Protein AF-A0A976PEH9-F1 (afdb_monomer_lite)

Sequence (188 aa):
MKKASILQHLHRRKQQHGVVAIEFAALFLLFFTVLYGVVAYSLPMLLTLSYKHLSAEAARSAIRVDPTLDRETYKQLVSQQITENIDNSWLPEDWYNGNCPTPGSALPWEPLPASAGRPSFGYLAEETITPNHTRYLLQVCIQRKYNNSGSDGETAIIPVLKLGGLSIPSLPESDGDQIIRGRATIQL

pLDDT: mean 79.61, std 19.18, range [31.3, 97.62]

Secondary structure (DSSP, 8-state):
----------------HHHHHHHHHHHHHHHHHHHHHHHHHHHHHHHHHHHHHHHHHHHHHGGGS-TTS-HHHHHHHHHHHHHHHHHTSSS-GGG-B--PPPPSSSS--EEPPPBTTBPP-EEEEEEEEETTEEEEEEEE--B----TTS-TTTS-SSPP--BTTB--PPPP--S-------------

Radius of gyration: 30.01 Å; chains: 1; bounding box: 66×57×106 Å

Structure (mmCIF, N/CA/C/O backbone):
data_AF-A0A976PEH9-F1
#
_entry.id   AF-A0A976PEH9-F1
#
loop_
_atom_site.group_PDB
_atom_site.id
_atom_site.type_symbol
_atom_site.label_atom_id
_atom_site.label_alt_id
_atom_site.label_comp_id
_atom_site.label_asym_id
_atom_site.label_entity_id
_atom_site.label_seq_id
_atom_site.pdbx_PDB_ins_code
_atom_site.Cartn_x
_atom_site.Cartn_y
_atom_site.Cartn_z
_atom_site.occupancy
_atom_site.B_iso_or_equiv
_atom_site.auth_seq_id
_atom_site.auth_comp_id
_atom_site.auth_asym_id
_atom_site.auth_atom_id
_atom_site.pdbx_PDB_model_num
ATOM 1 N N . MET A 1 1 ? -32.898 -31.402 85.296 1.00 40.78 1 MET A N 1
ATOM 2 C CA . MET A 1 1 ? -32.473 -32.150 84.091 1.00 40.78 1 MET A CA 1
ATOM 3 C C . MET A 1 1 ? -32.929 -31.404 82.838 1.00 40.78 1 MET A C 1
ATOM 5 O O . MET A 1 1 ? -34.083 -31.024 82.775 1.00 40.78 1 MET A O 1
ATOM 9 N N . LYS A 1 2 ? -31.979 -31.180 81.914 1.00 42.31 2 LYS A N 1
ATOM 10 C CA . LYS A 1 2 ? -32.059 -30.861 80.467 1.00 42.31 2 LYS A CA 1
ATOM 11 C C . LYS A 1 2 ? -33.041 -29.796 79.927 1.00 42.31 2 LYS A C 1
ATOM 13 O O . LYS A 1 2 ? -34.224 -30.033 79.732 1.00 42.31 2 LYS A O 1
ATOM 18 N N . LYS A 1 3 ? -32.420 -28.679 79.513 1.00 50.00 3 LYS A N 1
ATOM 19 C CA . LYS A 1 3 ? -32.791 -27.788 78.398 1.00 50.00 3 LYS A CA 1
ATOM 20 C C . LYS A 1 3 ? -33.140 -28.584 77.130 1.00 50.00 3 LYS A C 1
ATOM 22 O O . LYS A 1 3 ? -32.377 -29.471 76.759 1.00 50.00 3 LYS A O 1
ATOM 27 N N . ALA A 1 4 ? -34.162 -28.151 76.397 1.00 49.34 4 ALA A N 1
ATOM 28 C CA . ALA A 1 4 ? -34.244 -28.344 74.949 1.00 49.34 4 ALA A CA 1
ATOM 29 C C . ALA A 1 4 ? -35.022 -27.175 74.331 1.00 49.34 4 ALA A C 1
ATOM 31 O O . ALA A 1 4 ? -36.218 -27.238 74.070 1.00 49.34 4 ALA A O 1
ATOM 32 N N . SER A 1 5 ? -34.292 -26.072 74.169 1.00 52.53 5 SER A N 1
ATOM 33 C CA . SER A 1 5 ? -34.630 -24.955 73.295 1.00 52.53 5 SER A CA 1
ATOM 34 C C . SER A 1 5 ? -34.784 -25.483 71.867 1.00 52.53 5 SER A C 1
ATOM 36 O O . SER A 1 5 ? -33.793 -25.806 71.210 1.00 52.53 5 SER A O 1
ATOM 38 N N . ILE A 1 6 ? -36.027 -25.612 71.403 1.00 53.25 6 ILE A N 1
ATOM 39 C CA . ILE A 1 6 ? -36.356 -25.864 69.999 1.00 53.25 6 ILE A CA 1
ATOM 40 C C . ILE A 1 6 ? -36.191 -24.523 69.272 1.00 53.25 6 ILE A C 1
ATOM 42 O O . ILE A 1 6 ? -37.145 -23.799 69.002 1.00 53.25 6 ILE A O 1
ATOM 46 N N . LEU A 1 7 ? -34.933 -24.158 69.016 1.00 53.75 7 LEU A N 1
ATOM 47 C CA . LEU A 1 7 ? -34.566 -23.091 68.092 1.00 53.75 7 LEU A CA 1
ATOM 48 C C . LEU A 1 7 ? -34.895 -23.570 66.678 1.00 53.75 7 LEU A C 1
ATOM 50 O O . LEU A 1 7 ? -34.083 -24.213 66.009 1.00 53.75 7 LEU A O 1
ATOM 54 N N . GLN A 1 8 ? -36.118 -23.252 66.258 1.00 57.94 8 GLN A N 1
ATOM 55 C CA . GLN A 1 8 ? -36.586 -23.296 64.881 1.00 57.94 8 GLN A CA 1
ATOM 56 C C . GLN A 1 8 ? -35.532 -22.668 63.962 1.00 57.94 8 GLN A C 1
ATOM 58 O O . GLN A 1 8 ? -35.391 -21.450 63.860 1.00 57.94 8 GLN A O 1
ATOM 63 N N . HIS A 1 9 ? -34.782 -23.535 63.286 1.00 53.41 9 HIS A N 1
ATOM 64 C CA . HIS A 1 9 ? -33.929 -23.211 62.155 1.00 53.41 9 HIS A CA 1
ATOM 65 C C . HIS A 1 9 ? -34.803 -22.793 60.965 1.00 53.41 9 HIS A C 1
ATOM 67 O O . HIS A 1 9 ? -34.927 -23.506 59.974 1.00 53.41 9 HIS A O 1
ATOM 73 N N . LEU A 1 10 ? -35.403 -21.605 61.028 1.00 56.56 10 LEU A N 1
ATOM 74 C CA . LEU A 1 10 ? -35.821 -20.902 59.822 1.00 56.56 10 LEU A CA 1
ATOM 75 C C . LEU A 1 10 ? -34.576 -20.237 59.247 1.00 56.56 10 LEU A C 1
ATOM 77 O O . LEU A 1 10 ? -34.340 -19.039 59.407 1.00 56.56 10 LEU A O 1
ATOM 81 N N . HIS A 1 11 ? -33.747 -21.046 58.588 1.00 61.84 11 HIS A N 1
ATOM 82 C CA . HIS A 1 11 ? -32.681 -20.548 57.736 1.00 61.84 11 HIS A CA 1
ATOM 83 C C . HIS A 1 11 ? -33.353 -19.885 56.529 1.00 61.84 11 HIS A C 1
ATOM 85 O O . HIS A 1 11 ? -33.580 -20.498 55.487 1.00 61.84 11 HIS A O 1
ATOM 91 N N . ARG A 1 12 ? -33.773 -18.631 56.723 1.00 58.56 12 ARG A N 1
ATOM 92 C CA . ARG A 1 12 ? -34.319 -17.746 55.700 1.00 58.56 12 ARG A CA 1
ATOM 93 C C . ARG A 1 12 ? -33.268 -17.679 54.599 1.00 58.56 12 ARG A C 1
ATOM 95 O O . ARG A 1 12 ? -32.287 -16.953 54.738 1.00 58.56 12 ARG A O 1
ATOM 102 N N . ARG A 1 13 ? -33.449 -18.473 53.536 1.00 61.34 13 ARG A N 1
ATOM 103 C CA . ARG A 1 13 ? -32.666 -18.388 52.300 1.00 61.34 13 ARG A CA 1
ATOM 104 C C . ARG A 1 13 ? -32.891 -16.987 51.743 1.00 61.34 13 ARG A C 1
ATOM 106 O O . ARG A 1 13 ? -33.837 -16.749 50.999 1.00 61.34 13 ARG A O 1
ATOM 113 N N . LYS A 1 14 ? -32.077 -16.030 52.188 1.00 62.78 14 LYS A N 1
ATOM 114 C CA . LYS A 1 14 ? -32.006 -14.702 51.592 1.00 62.78 14 LYS A CA 1
ATOM 115 C C . LYS A 1 14 ? -31.570 -14.936 50.154 1.00 62.78 14 LYS A C 1
ATOM 117 O O . LYS A 1 14 ? -30.441 -15.362 49.924 1.00 62.78 14 LYS A O 1
ATOM 122 N N . GLN A 1 15 ? -32.476 -14.719 49.210 1.00 61.72 15 GLN A N 1
ATOM 123 C CA . GLN A 1 15 ? -32.102 -14.671 47.809 1.00 61.72 15 GLN A CA 1
ATOM 124 C C . GLN A 1 15 ? -31.141 -13.493 47.644 1.00 61.72 15 GLN A C 1
ATOM 126 O O . GLN A 1 15 ? -31.485 -12.337 47.894 1.00 61.72 15 GLN A O 1
ATOM 131 N N . GLN A 1 16 ? -29.884 -13.818 47.360 1.00 62.06 16 GLN A N 1
ATOM 132 C CA . GLN A 1 16 ? -28.785 -12.870 47.227 1.00 62.06 16 GLN A CA 1
ATOM 133 C C . GLN A 1 16 ? -28.867 -12.217 45.844 1.00 62.06 16 GLN A C 1
ATOM 135 O O . GLN A 1 16 ? -28.063 -12.493 44.961 1.00 62.06 16 GLN A O 1
ATOM 140 N N . HIS A 1 17 ? -29.862 -11.350 45.647 1.00 64.12 17 HIS A N 1
ATOM 141 C CA . HIS A 1 17 ? -30.053 -10.623 44.387 1.00 64.12 17 HIS A CA 1
ATOM 142 C C . HIS A 1 17 ? -28.853 -9.724 44.027 1.00 64.12 17 HIS A C 1
ATOM 144 O O . HIS A 1 17 ? -28.648 -9.418 42.858 1.00 64.12 17 HIS A O 1
ATOM 150 N N . GLY A 1 18 ? -28.026 -9.342 45.010 1.00 68.56 18 GLY A N 1
ATOM 151 C CA . GLY A 1 18 ? -26.830 -8.524 44.787 1.00 68.56 18 GLY A CA 1
ATOM 152 C C . GLY A 1 18 ? -25.665 -9.262 44.116 1.00 68.56 18 GLY A C 1
ATOM 153 O O . GLY A 1 18 ? -24.915 -8.640 43.373 1.00 68.56 18 GLY A O 1
ATOM 154 N N . VAL A 1 19 ? -25.525 -10.578 44.322 1.00 81.94 19 VAL A N 1
ATOM 155 C CA . VAL A 1 19 ? -24.425 -11.361 43.719 1.00 81.94 19 VAL A CA 1
ATOM 156 C C . VAL A 1 19 ? -24.608 -11.468 42.205 1.00 81.94 19 VAL A C 1
ATOM 158 O O . VAL A 1 19 ? -23.669 -11.229 41.453 1.00 81.94 19 VAL A O 1
ATOM 161 N N . VAL A 1 20 ? -25.844 -11.719 41.765 1.00 85.25 20 VAL A N 1
ATOM 162 C CA . VAL A 1 20 ? -26.200 -11.789 40.339 1.00 85.25 20 VAL A CA 1
ATOM 163 C C . VAL A 1 20 ? -25.929 -10.459 39.628 1.00 85.25 20 VAL A C 1
ATOM 165 O O . VAL A 1 20 ? -25.482 -10.449 38.486 1.00 85.25 20 VAL A O 1
ATOM 168 N N . ALA A 1 21 ? -26.146 -9.325 40.303 1.00 86.62 21 ALA A N 1
ATOM 169 C CA . ALA A 1 21 ? -25.884 -8.008 39.725 1.00 86.62 21 ALA A CA 1
ATOM 170 C C . ALA A 1 21 ? -24.386 -7.763 39.459 1.00 86.62 21 ALA A C 1
ATOM 172 O O . ALA A 1 21 ? -24.034 -7.182 38.434 1.00 86.62 21 ALA A O 1
ATOM 173 N N . ILE A 1 22 ? -23.505 -8.227 40.351 1.00 86.56 22 ILE A N 1
ATOM 174 C CA . ILE A 1 22 ? -22.049 -8.087 40.193 1.00 86.56 22 ILE A CA 1
ATOM 175 C C . ILE A 1 22 ? -21.539 -8.998 39.072 1.00 86.56 22 ILE A C 1
ATOM 177 O O . ILE A 1 22 ? -20.750 -8.561 38.234 1.00 86.56 22 ILE A O 1
ATOM 181 N N . GLU A 1 23 ? -22.017 -10.242 39.027 1.00 88.81 23 GLU A N 1
ATOM 182 C CA . GLU A 1 23 ? -21.676 -11.191 37.963 1.00 88.81 23 GLU A CA 1
ATOM 183 C C . GLU A 1 23 ? -22.108 -10.662 36.587 1.00 88.81 23 GLU A C 1
ATOM 185 O O . GLU A 1 23 ? -21.319 -10.649 35.640 1.00 88.81 23 GLU A O 1
ATOM 190 N N . PHE A 1 24 ? -23.324 -10.117 36.495 1.00 91.00 24 PHE A N 1
ATOM 191 C CA . PHE A 1 24 ? -23.815 -9.487 35.275 1.00 91.00 24 PHE A CA 1
ATOM 192 C C . PHE A 1 24 ? -22.994 -8.254 34.876 1.00 91.00 24 PHE A C 1
ATOM 194 O O . PHE A 1 24 ? -22.671 -8.104 33.701 1.00 91.00 24 PHE A O 1
ATOM 201 N N . ALA A 1 25 ? -22.606 -7.394 35.824 1.00 92.19 25 ALA A N 1
ATOM 202 C CA . ALA A 1 25 ? -21.796 -6.210 35.532 1.00 92.19 25 ALA A CA 1
ATOM 203 C C . ALA A 1 25 ? -20.431 -6.570 34.918 1.00 92.19 25 ALA A C 1
ATOM 205 O 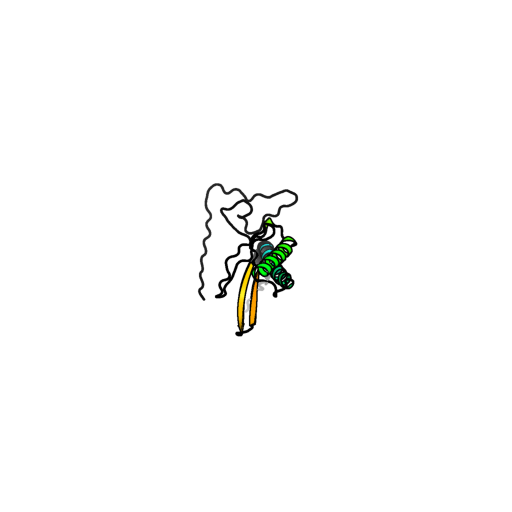O . ALA A 1 25 ? -19.990 -5.923 33.966 1.00 92.19 25 ALA A O 1
ATOM 206 N N . ALA A 1 26 ? -19.783 -7.628 35.418 1.00 92.94 26 ALA A N 1
ATOM 207 C CA . ALA A 1 26 ? -18.518 -8.109 34.868 1.00 92.94 26 ALA A CA 1
ATOM 208 C C . ALA A 1 26 ? -18.678 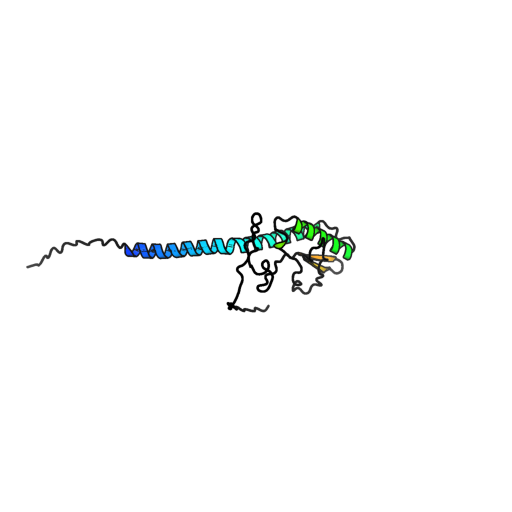-8.647 33.434 1.00 92.94 26 ALA A C 1
ATOM 210 O O . ALA A 1 26 ? -17.904 -8.283 32.547 1.00 92.94 26 ALA A O 1
ATOM 211 N N . LEU A 1 27 ? -19.705 -9.465 33.183 1.00 94.94 27 LEU A N 1
ATOM 212 C CA . LEU A 1 27 ? -19.994 -10.003 31.848 1.00 94.94 27 LEU A CA 1
ATOM 213 C C . LEU A 1 27 ? -20.404 -8.911 30.856 1.00 94.94 27 LEU A C 1
ATOM 215 O O . LEU A 1 27 ? -20.008 -8.956 29.693 1.00 94.94 27 LEU A O 1
ATOM 219 N N . PHE A 1 28 ? -21.157 -7.914 31.319 1.00 95.06 28 PHE A N 1
ATOM 220 C CA . PHE A 1 28 ? -21.548 -6.757 30.525 1.00 95.06 28 PHE A CA 1
ATOM 221 C C . PHE A 1 28 ? -20.310 -5.996 30.037 1.00 95.06 28 PHE A C 1
ATOM 223 O O . PHE A 1 28 ? -20.133 -5.817 28.834 1.00 95.06 28 PHE A O 1
ATOM 230 N N . LEU A 1 29 ? -19.395 -5.630 30.941 1.00 96.25 29 LEU A N 1
ATOM 231 C CA . LEU A 1 29 ? -18.146 -4.956 30.570 1.00 96.25 29 LEU A CA 1
ATOM 232 C C . LEU A 1 29 ? -17.286 -5.802 29.624 1.00 96.25 29 LEU A C 1
ATOM 234 O O . LEU A 1 29 ? -16.753 -5.277 28.644 1.00 96.25 29 LEU A O 1
ATOM 238 N N . LEU A 1 30 ? -17.181 -7.108 29.877 1.00 96.31 30 LEU A N 1
ATOM 239 C CA . LEU A 1 30 ? -16.435 -8.026 29.019 1.00 96.31 30 LEU A CA 1
ATOM 240 C C . LEU A 1 30 ? -17.013 -8.068 27.597 1.00 96.31 30 LEU A C 1
ATOM 242 O O . LEU A 1 30 ? -16.265 -7.933 26.630 1.00 96.31 30 LEU A O 1
ATOM 246 N N . PHE A 1 31 ? -18.335 -8.207 27.466 1.00 97.19 31 PHE A N 1
ATOM 247 C CA . PHE A 1 31 ? -19.019 -8.241 26.174 1.00 97.19 31 PHE A CA 1
ATOM 248 C C . PHE A 1 31 ? -18.760 -6.967 25.367 1.00 97.19 31 PHE A C 1
ATOM 250 O O . PHE A 1 31 ? -18.338 -7.048 24.213 1.00 97.19 31 PHE A O 1
ATOM 257 N N . PHE A 1 32 ? -18.938 -5.793 25.981 1.00 96.75 32 PHE A N 1
ATOM 258 C CA . PHE A 1 32 ? -18.687 -4.518 25.305 1.00 96.75 32 PHE A CA 1
ATOM 259 C C . PHE A 1 32 ? -17.214 -4.327 24.942 1.00 96.75 32 PHE A C 1
ATOM 261 O O . PHE A 1 32 ? -16.926 -3.812 23.867 1.00 96.75 32 PHE A O 1
ATOM 268 N N . THR A 1 33 ? -16.283 -4.788 25.781 1.00 97.12 33 THR A N 1
ATOM 269 C CA . THR A 1 33 ? -14.841 -4.707 25.496 1.00 97.12 33 THR A CA 1
ATOM 270 C C . THR A 1 33 ? -14.464 -5.552 24.280 1.00 97.12 33 THR A C 1
ATOM 272 O O . THR A 1 33 ? -13.767 -5.075 23.384 1.00 97.12 33 THR A O 1
ATOM 275 N N . VAL A 1 34 ? -14.949 -6.795 24.211 1.00 97.25 34 VAL A N 1
ATOM 276 C CA . VAL A 1 34 ? -14.684 -7.687 23.074 1.00 97.25 34 VAL A CA 1
ATOM 277 C C . VAL A 1 34 ? -15.362 -7.166 21.810 1.00 97.25 34 VAL A C 1
ATOM 279 O O . VAL A 1 34 ? -14.712 -7.087 20.771 1.00 97.25 34 VAL A O 1
ATOM 282 N N . LEU A 1 35 ? -16.633 -6.758 21.892 1.00 96.50 35 LEU A N 1
ATOM 283 C CA . LEU A 1 35 ? -17.361 -6.182 20.761 1.00 96.50 35 LEU A CA 1
ATOM 284 C C . LEU A 1 35 ? -16.648 -4.940 20.216 1.00 96.50 35 LEU A C 1
ATOM 286 O O . LEU A 1 35 ? -16.437 -4.834 19.009 1.00 96.50 35 LEU A O 1
ATOM 290 N N . TYR A 1 36 ? -16.232 -4.034 21.103 1.00 94.19 36 TYR A N 1
ATOM 291 C CA . TYR A 1 36 ? -15.469 -2.849 20.734 1.00 94.19 36 TYR A CA 1
ATOM 292 C C . TYR A 1 36 ? -14.158 -3.224 20.042 1.00 94.19 36 TYR A C 1
ATOM 294 O O . TYR A 1 36 ? -13.862 -2.684 18.981 1.00 94.19 36 TYR A O 1
ATOM 302 N N . GLY A 1 37 ? -13.409 -4.190 20.582 1.00 94.94 37 GLY A N 1
ATOM 303 C CA . GLY A 1 37 ? -12.188 -4.687 19.953 1.00 94.94 37 GLY A CA 1
ATOM 304 C C . GLY A 1 37 ? -12.437 -5.241 18.547 1.00 94.94 37 GLY A C 1
ATOM 305 O O . GLY A 1 37 ? -11.754 -4.860 17.599 1.00 94.94 37 GLY A O 1
ATOM 306 N N . VAL A 1 38 ? -13.451 -6.090 18.372 1.00 95.69 38 VAL A N 1
ATOM 307 C CA . VAL A 1 38 ? -13.780 -6.662 17.057 1.00 95.69 38 VAL A CA 1
ATOM 308 C C . VAL A 1 38 ? -14.122 -5.561 16.055 1.00 95.69 38 VAL A C 1
ATOM 310 O O . VAL A 1 38 ? -13.563 -5.536 14.959 1.00 95.69 38 VAL A O 1
ATOM 313 N N . VAL A 1 39 ? -14.989 -4.618 16.428 1.00 92.81 39 VAL A N 1
ATOM 314 C CA . VAL A 1 39 ? -15.398 -3.529 15.533 1.00 92.81 39 VAL A CA 1
ATOM 315 C C . VAL A 1 39 ? -14.215 -2.611 15.215 1.00 92.81 39 VAL A C 1
ATOM 317 O O . VAL A 1 39 ? -13.933 -2.383 14.039 1.00 92.81 39 VAL A O 1
ATOM 320 N N . ALA A 1 40 ? -13.479 -2.148 16.228 1.00 88.81 40 ALA A N 1
ATOM 321 C CA . ALA A 1 40 ? -12.391 -1.183 16.069 1.00 88.81 40 ALA A CA 1
ATOM 322 C C . ALA A 1 40 ? -11.211 -1.725 15.244 1.00 88.81 40 ALA A C 1
ATOM 324 O O . ALA A 1 40 ? -10.614 -0.982 14.465 1.00 88.81 40 ALA A O 1
ATOM 325 N N . TYR A 1 41 ? -10.881 -3.013 15.379 1.00 90.06 41 TYR A N 1
ATOM 326 C CA . TYR A 1 41 ? -9.723 -3.607 14.703 1.00 90.06 41 TYR A CA 1
ATOM 327 C C . TYR A 1 41 ? -10.059 -4.323 13.389 1.00 90.06 41 TYR A C 1
ATOM 329 O O . TYR A 1 41 ? -9.143 -4.593 12.611 1.00 90.06 41 TYR A O 1
ATOM 337 N N . SER A 1 42 ? -11.338 -4.585 13.094 1.00 92.06 42 SER A N 1
ATOM 338 C CA . SER A 1 42 ? -11.748 -5.261 11.853 1.00 92.06 42 SER A CA 1
ATOM 339 C C . SER A 1 42 ? -11.264 -4.539 10.591 1.00 92.06 42 SER A C 1
ATOM 341 O O . SER A 1 42 ? -10.644 -5.163 9.732 1.00 92.06 42 SER A O 1
ATOM 343 N N . LEU A 1 43 ? -11.481 -3.223 10.491 1.00 87.88 43 LEU A N 1
ATOM 344 C CA . LEU A 1 43 ? -11.127 -2.435 9.306 1.00 87.88 43 LEU A CA 1
ATOM 345 C C . LEU A 1 43 ? -9.606 -2.306 9.092 1.00 87.88 43 LEU A C 1
ATOM 347 O O . LEU A 1 43 ? -9.148 -2.642 7.998 1.00 87.88 43 LEU A O 1
ATOM 351 N N . PRO A 1 44 ? -8.787 -1.893 10.086 1.00 86.75 44 PRO A N 1
ATOM 352 C CA . PRO A 1 44 ? -7.331 -1.858 9.916 1.00 86.75 44 PRO A CA 1
ATOM 353 C C . PRO A 1 44 ? -6.737 -3.227 9.571 1.00 86.75 44 PRO A C 1
ATOM 355 O O . PRO A 1 44 ? -5.823 -3.326 8.746 1.00 86.75 44 PRO A O 1
ATOM 358 N N . MET A 1 45 ? -7.268 -4.294 10.177 1.00 90.81 45 MET A N 1
ATOM 359 C CA . MET A 1 45 ? -6.829 -5.656 9.893 1.00 90.81 45 MET A CA 1
ATOM 360 C C . MET A 1 45 ? -7.189 -6.064 8.461 1.00 90.81 45 MET A C 1
ATOM 362 O O . MET A 1 45 ? -6.318 -6.548 7.739 1.00 90.81 45 MET A O 1
ATOM 366 N N . LEU A 1 46 ? -8.426 -5.812 8.023 1.00 91.19 46 LEU A N 1
ATOM 367 C CA . LEU A 1 46 ? -8.879 -6.079 6.657 1.00 91.19 46 LEU A CA 1
ATOM 368 C C . LEU A 1 46 ? -8.008 -5.351 5.627 1.00 91.19 46 LEU A C 1
ATOM 370 O O . LEU A 1 46 ? -7.553 -5.971 4.667 1.00 91.19 46 LEU A O 1
ATOM 374 N N . LEU A 1 47 ? -7.729 -4.062 5.835 1.00 89.00 47 LEU A N 1
ATOM 375 C CA . LEU A 1 47 ? -6.883 -3.273 4.934 1.00 89.00 47 LEU A CA 1
ATOM 376 C C . LEU A 1 47 ? -5.457 -3.821 4.876 1.00 89.00 47 LEU A C 1
ATOM 378 O O . LEU A 1 47 ? -4.918 -4.027 3.791 1.00 89.00 47 LEU A O 1
ATOM 382 N N . THR A 1 48 ? -4.870 -4.148 6.029 1.00 90.62 48 THR A N 1
ATOM 383 C CA . THR A 1 48 ? -3.527 -4.745 6.094 1.00 90.62 48 THR A CA 1
ATOM 384 C C . THR A 1 48 ? -3.462 -6.068 5.332 1.00 90.62 48 THR A C 1
ATOM 386 O O . THR A 1 48 ? -2.502 -6.324 4.604 1.00 90.62 48 THR A O 1
ATOM 389 N N . LEU A 1 49 ? -4.479 -6.920 5.488 1.00 93.38 49 LEU A N 1
ATOM 390 C CA . LEU A 1 49 ? -4.580 -8.184 4.758 1.00 93.38 49 LEU A CA 1
ATOM 391 C C . LEU A 1 49 ? -4.751 -7.949 3.254 1.00 93.38 49 LEU A C 1
ATOM 393 O O . LEU A 1 49 ? -4.119 -8.637 2.457 1.00 93.38 49 LEU A O 1
ATOM 397 N N . SER A 1 50 ? -5.539 -6.947 2.875 1.00 93.81 50 SER A N 1
ATOM 398 C CA . SER A 1 50 ? -5.801 -6.596 1.479 1.00 93.81 50 SER A CA 1
ATOM 399 C C . SER A 1 50 ? -4.548 -6.086 0.777 1.00 93.81 50 SER A C 1
ATOM 401 O O . SER A 1 50 ? -4.240 -6.558 -0.311 1.00 93.81 50 SER A O 1
ATOM 403 N N . TYR A 1 51 ? -3.767 -5.206 1.411 1.00 93.56 51 TYR A N 1
ATOM 404 C CA . TYR A 1 51 ? -2.502 -4.732 0.843 1.00 93.56 51 TYR A CA 1
ATOM 405 C C . TYR A 1 51 ? -1.474 -5.855 0.706 1.00 93.56 51 TYR A C 1
ATOM 407 O O . TYR A 1 51 ? -0.805 -5.932 -0.318 1.00 93.56 51 TYR A O 1
ATOM 415 N N . LYS A 1 52 ? -1.367 -6.752 1.698 1.00 94.19 52 LYS A N 1
ATOM 416 C CA . LYS A 1 52 ? -0.479 -7.928 1.618 1.00 94.19 52 LYS A CA 1
ATOM 417 C C . LYS A 1 52 ? -0.890 -8.881 0.500 1.00 94.19 52 LYS A C 1
ATOM 419 O O . LYS A 1 52 ? -0.037 -9.432 -0.188 1.00 94.19 52 LYS A O 1
ATOM 424 N N . HIS A 1 53 ? -2.192 -9.108 0.346 1.00 95.94 53 HIS A N 1
ATOM 425 C CA . HIS A 1 53 ? -2.715 -9.959 -0.712 1.00 95.94 53 HIS A CA 1
ATOM 426 C C . HIS A 1 53 ? -2.472 -9.336 -2.090 1.00 95.94 53 HIS A C 1
ATOM 428 O O . HIS A 1 53 ? -1.938 -10.005 -2.970 1.00 95.94 53 HIS A O 1
ATOM 434 N N . LEU A 1 54 ? -2.790 -8.049 -2.247 1.00 96.62 54 LEU A N 1
ATOM 435 C CA . LEU A 1 54 ? -2.625 -7.329 -3.503 1.00 96.62 54 LEU A CA 1
ATOM 436 C C . LEU A 1 54 ? -1.154 -7.186 -3.901 1.00 96.62 54 LEU A C 1
ATOM 438 O O . LEU A 1 54 ? -0.824 -7.404 -5.059 1.00 96.62 54 LEU A O 1
ATOM 442 N N . SER A 1 55 ? -0.249 -6.887 -2.965 1.00 95.88 55 SER A N 1
ATOM 443 C CA . SER A 1 55 ? 1.182 -6.812 -3.279 1.00 95.88 55 SER A CA 1
ATOM 444 C C . SER A 1 55 ? 1.743 -8.165 -3.711 1.00 95.88 55 SER A C 1
ATOM 446 O O . SER A 1 55 ? 2.535 -8.226 -4.648 1.00 95.88 55 SER A O 1
ATOM 448 N N . ALA A 1 56 ? 1.305 -9.260 -3.081 1.00 96.50 56 ALA A N 1
ATOM 449 C CA . ALA A 1 56 ? 1.681 -10.604 -3.500 1.00 96.50 56 ALA A CA 1
ATOM 450 C C . ALA A 1 56 ? 1.124 -10.947 -4.889 1.00 96.50 56 ALA A C 1
ATOM 452 O O . ALA A 1 56 ? 1.822 -11.573 -5.682 1.00 96.50 56 ALA A O 1
ATOM 453 N N . GLU A 1 57 ? -0.107 -10.541 -5.195 1.00 96.88 57 GLU A N 1
ATOM 454 C CA . GLU A 1 57 ? -0.712 -10.780 -6.506 1.00 96.88 57 GLU A CA 1
ATOM 455 C C . GLU A 1 57 ? -0.048 -9.959 -7.614 1.00 96.88 57 GLU A C 1
ATOM 457 O O . GLU A 1 57 ? 0.303 -10.505 -8.658 1.00 96.88 57 GLU A O 1
ATOM 462 N N . ALA A 1 58 ? 0.250 -8.689 -7.354 1.00 96.56 58 ALA A N 1
ATOM 463 C CA . ALA A 1 58 ? 1.000 -7.844 -8.271 1.00 96.56 58 ALA A CA 1
ATOM 464 C C . ALA A 1 58 ? 2.452 -8.330 -8.452 1.00 96.56 58 ALA A C 1
ATOM 466 O O . ALA A 1 58 ? 2.997 -8.290 -9.551 1.00 96.56 58 ALA A O 1
ATOM 467 N N . ALA A 1 59 ? 3.085 -8.878 -7.410 1.00 96.56 59 ALA A N 1
ATOM 468 C CA . ALA A 1 59 ? 4.392 -9.520 -7.556 1.00 96.56 59 ALA A CA 1
ATOM 469 C C . ALA A 1 59 ? 4.319 -10.773 -8.446 1.00 96.56 59 ALA A C 1
ATOM 471 O O . ALA A 1 59 ? 5.219 -11.018 -9.246 1.00 96.56 59 ALA A O 1
ATOM 472 N N . ARG A 1 60 ? 3.242 -11.564 -8.341 1.00 95.75 60 ARG A N 1
ATOM 473 C CA . ARG A 1 60 ? 3.019 -12.722 -9.222 1.00 95.75 60 ARG A CA 1
ATOM 474 C C . ARG A 1 60 ? 2.705 -12.308 -10.653 1.00 95.75 60 ARG A C 1
ATOM 476 O O . ARG A 1 60 ? 3.134 -13.001 -11.572 1.00 95.75 60 ARG A O 1
ATOM 483 N N . SER A 1 61 ? 1.988 -11.204 -10.863 1.00 96.50 61 SER A N 1
ATOM 484 C CA . SER A 1 61 ? 1.671 -10.724 -12.212 1.00 96.50 61 SER A CA 1
ATOM 485 C C . SER A 1 61 ? 2.938 -10.368 -12.997 1.00 96.50 61 SER A C 1
ATOM 487 O O . SER A 1 61 ? 3.000 -10.647 -14.193 1.00 96.50 61 SER A O 1
ATOM 489 N N . ALA A 1 62 ? 3.979 -9.870 -12.321 1.00 95.06 62 ALA A N 1
ATOM 490 C CA . ALA A 1 62 ? 5.271 -9.550 -12.926 1.00 95.06 62 ALA A CA 1
ATOM 491 C C . ALA A 1 62 ? 6.005 -10.762 -13.532 1.00 95.06 62 ALA A C 1
ATOM 493 O O . ALA A 1 62 ? 6.799 -10.584 -14.450 1.00 95.06 62 ALA A O 1
ATOM 494 N N . ILE A 1 63 ? 5.710 -11.995 -13.094 1.00 94.12 63 ILE A N 1
ATOM 495 C CA . ILE A 1 63 ? 6.318 -13.228 -13.644 1.00 94.12 63 ILE A CA 1
ATOM 496 C C . ILE A 1 63 ? 5.955 -13.428 -15.126 1.00 94.12 63 ILE A C 1
ATOM 498 O O . ILE A 1 63 ? 6.634 -14.153 -15.846 1.00 94.12 63 ILE A O 1
ATOM 502 N N . ARG A 1 64 ? 4.886 -12.780 -15.607 1.00 93.44 64 ARG A N 1
ATOM 503 C CA . ARG A 1 64 ? 4.478 -12.832 -17.018 1.00 93.44 64 ARG A CA 1
ATOM 504 C C . ARG A 1 64 ? 5.426 -12.068 -17.946 1.00 93.44 64 ARG A C 1
ATOM 506 O O . ARG A 1 64 ? 5.335 -12.244 -19.157 1.00 93.44 64 ARG A O 1
ATOM 513 N N . VAL A 1 65 ? 6.292 -11.215 -17.399 1.00 95.31 65 VAL A N 1
ATOM 514 C CA . VAL A 1 65 ? 7.267 -10.441 -18.169 1.00 95.31 65 VAL A CA 1
ATOM 515 C C . VAL A 1 65 ? 8.490 -11.308 -18.455 1.00 95.31 65 VAL A C 1
ATOM 517 O O . VAL A 1 65 ? 9.027 -11.954 -17.559 1.00 95.31 65 VAL A O 1
ATOM 520 N N . ASP A 1 66 ? 8.931 -11.311 -19.710 1.00 93.00 66 ASP A N 1
ATOM 521 C CA . ASP A 1 66 ? 10.090 -12.083 -20.153 1.00 93.00 66 ASP A CA 1
ATOM 522 C C . ASP A 1 66 ? 11.394 -11.537 -19.530 1.00 93.00 66 ASP A C 1
ATOM 524 O O . ASP A 1 66 ? 11.753 -10.384 -19.791 1.00 93.00 66 ASP A O 1
ATOM 528 N N . PRO A 1 67 ? 12.126 -12.333 -18.725 1.00 88.50 67 PRO A N 1
ATOM 529 C CA . PRO A 1 67 ? 13.363 -11.900 -18.078 1.00 88.50 67 PRO A CA 1
ATOM 530 C C . PRO A 1 67 ? 14.578 -11.869 -19.017 1.00 88.50 67 PRO A C 1
ATOM 532 O O . PRO A 1 67 ? 15.655 -11.469 -18.584 1.00 88.50 67 PRO A O 1
ATOM 535 N N . THR A 1 68 ? 14.447 -12.314 -20.273 1.00 90.56 68 THR A N 1
ATOM 536 C CA . THR A 1 68 ? 15.536 -12.277 -21.270 1.00 90.56 68 THR A CA 1
ATOM 537 C C . THR A 1 68 ? 15.665 -10.926 -21.975 1.00 90.56 68 THR A C 1
ATOM 539 O O . THR A 1 68 ? 16.622 -10.701 -22.719 1.00 90.56 68 THR A O 1
ATOM 542 N N . LEU A 1 69 ? 14.710 -10.023 -21.737 1.00 93.00 69 LEU A N 1
ATOM 543 C CA . LEU A 1 69 ? 14.728 -8.658 -22.245 1.00 93.00 69 LEU A CA 1
ATOM 544 C C . LEU A 1 69 ? 15.882 -7.847 -21.643 1.00 93.00 69 LEU A C 1
ATOM 546 O O . LEU A 1 69 ? 16.389 -8.143 -20.562 1.00 93.00 69 LEU A O 1
ATOM 550 N N . ASP A 1 70 ? 16.254 -6.769 -22.335 1.00 93.38 70 ASP A N 1
ATOM 551 C CA . ASP A 1 70 ? 17.180 -5.776 -21.791 1.00 93.38 70 ASP A CA 1
ATOM 552 C C . ASP A 1 70 ? 16.688 -5.242 -20.432 1.00 93.38 70 ASP A C 1
ATOM 554 O O . ASP A 1 70 ? 15.487 -5.027 -20.243 1.00 93.38 70 ASP A O 1
ATOM 558 N N . ARG A 1 71 ? 17.620 -4.996 -19.499 1.00 90.06 71 ARG A N 1
ATOM 559 C CA . ARG A 1 71 ? 17.332 -4.645 -18.096 1.00 90.06 71 ARG A CA 1
ATOM 560 C C . ARG A 1 71 ? 16.360 -3.473 -17.970 1.00 90.06 71 ARG A C 1
ATOM 562 O O . ARG A 1 71 ? 15.438 -3.531 -17.155 1.00 90.06 71 ARG A O 1
ATOM 569 N N . GLU A 1 72 ? 16.551 -2.414 -18.752 1.00 92.31 72 GLU A N 1
ATOM 570 C CA . GLU A 1 72 ? 15.721 -1.211 -18.643 1.00 92.31 72 GLU A CA 1
ATOM 571 C C . GLU A 1 72 ? 14.320 -1.453 -19.215 1.00 92.31 72 GLU A C 1
ATOM 573 O O . GLU A 1 72 ? 13.320 -1.037 -18.626 1.00 92.31 72 GLU A O 1
ATOM 578 N N . THR A 1 73 ? 14.231 -2.226 -20.299 1.00 94.81 73 THR A N 1
ATOM 579 C CA . THR A 1 73 ? 12.943 -2.639 -20.877 1.00 94.81 73 THR A CA 1
ATOM 580 C C . THR A 1 73 ? 12.185 -3.567 -19.926 1.00 94.81 73 THR A C 1
ATOM 582 O O . THR A 1 73 ? 10.991 -3.375 -19.692 1.00 94.81 73 THR A O 1
ATOM 585 N N . TYR A 1 74 ? 12.881 -4.531 -19.319 1.00 94.19 74 TYR A N 1
ATOM 586 C CA . TYR A 1 74 ? 12.322 -5.441 -18.324 1.00 94.19 74 TYR A CA 1
ATOM 587 C C . TYR A 1 74 ? 11.755 -4.673 -17.123 1.00 94.19 74 TYR A C 1
ATOM 589 O O . TYR A 1 74 ? 10.592 -4.860 -16.769 1.00 94.19 74 TYR A O 1
ATOM 597 N N . LYS A 1 75 ? 12.525 -3.741 -16.543 1.00 94.75 75 LYS A N 1
ATOM 598 C CA . LYS A 1 75 ? 12.074 -2.888 -15.426 1.00 94.75 75 LYS A CA 1
ATOM 599 C C . LYS A 1 75 ? 10.818 -2.087 -15.769 1.00 94.75 75 LYS A C 1
ATOM 601 O O . LYS A 1 75 ? 9.903 -2.010 -14.946 1.00 94.75 75 LYS A O 1
ATOM 606 N N . GLN A 1 76 ? 10.757 -1.509 -16.969 1.00 95.94 76 GLN A N 1
ATOM 607 C CA . GLN A 1 76 ? 9.601 -0.733 -17.416 1.00 95.94 76 GLN A CA 1
ATOM 608 C C . GLN A 1 76 ? 8.344 -1.603 -17.545 1.00 95.94 76 GLN A C 1
ATOM 610 O O . GLN A 1 76 ? 7.285 -1.230 -17.038 1.00 95.94 76 GLN A O 1
ATOM 615 N N . LEU A 1 77 ? 8.464 -2.774 -18.176 1.00 96.75 77 LEU A N 1
ATOM 616 C CA . LEU A 1 77 ? 7.343 -3.697 -18.369 1.00 96.75 77 LEU A CA 1
ATOM 617 C C . LEU A 1 77 ? 6.868 -4.316 -17.053 1.00 96.75 77 LEU A C 1
ATOM 619 O O . LEU A 1 77 ? 5.665 -4.411 -16.824 1.00 96.75 77 LEU A O 1
ATOM 623 N N . VAL A 1 78 ? 7.793 -4.674 -16.157 1.00 97.12 78 VAL A N 1
ATOM 624 C CA . VAL A 1 78 ? 7.463 -5.129 -14.798 1.00 97.12 78 VAL A CA 1
ATOM 625 C C . VAL A 1 78 ? 6.681 -4.051 -14.053 1.00 97.12 78 VAL A C 1
ATOM 627 O O . VAL A 1 78 ? 5.634 -4.351 -13.481 1.00 97.12 78 VAL A O 1
ATOM 630 N N . SER A 1 79 ? 7.138 -2.795 -14.098 1.00 97.00 79 SER A N 1
ATOM 631 C CA . SER A 1 79 ? 6.422 -1.685 -13.462 1.00 97.00 79 SER A CA 1
ATOM 632 C C . SER A 1 79 ? 5.015 -1.506 -14.032 1.00 97.00 79 SER A C 1
ATOM 634 O O . SER A 1 79 ? 4.048 -1.444 -13.279 1.00 97.00 79 SER A O 1
ATOM 636 N N . GLN A 1 80 ? 4.870 -1.505 -15.360 1.00 97.06 80 GLN A N 1
ATOM 637 C CA . GLN A 1 80 ? 3.566 -1.413 -16.017 1.00 97.06 80 GLN A CA 1
ATOM 638 C C . GLN A 1 80 ? 2.624 -2.550 -15.600 1.00 97.06 80 GLN A C 1
ATOM 640 O O . GLN A 1 80 ? 1.479 -2.288 -15.240 1.00 97.06 80 GLN A O 1
ATOM 645 N N . GLN A 1 81 ? 3.111 -3.791 -15.591 1.00 97.25 81 GLN A N 1
ATOM 646 C CA . GLN A 1 81 ? 2.311 -4.965 -15.244 1.00 97.25 81 GLN A CA 1
ATOM 647 C C . GLN A 1 81 ? 1.853 -4.962 -13.776 1.00 97.25 81 GLN A C 1
ATOM 649 O O . GLN A 1 81 ? 0.742 -5.415 -13.474 1.00 97.25 81 GLN A O 1
ATOM 654 N N . ILE A 1 82 ? 2.697 -4.469 -12.867 1.00 97.62 82 ILE A N 1
ATOM 655 C CA . ILE A 1 82 ? 2.371 -4.288 -11.446 1.00 97.62 82 ILE A CA 1
ATOM 656 C C . ILE A 1 82 ? 1.325 -3.188 -11.286 1.00 97.62 82 ILE A C 1
ATOM 658 O O . ILE A 1 82 ? 0.304 -3.416 -10.641 1.00 97.62 82 ILE A O 1
ATOM 662 N N . THR A 1 83 ? 1.559 -2.022 -11.893 1.00 96.38 83 THR A N 1
ATOM 663 C CA . THR A 1 83 ? 0.648 -0.877 -11.817 1.00 96.38 83 THR A CA 1
ATOM 664 C C . THR A 1 83 ? -0.738 -1.238 -12.337 1.00 96.38 83 THR A C 1
ATOM 666 O O . THR A 1 83 ? -1.720 -1.021 -11.637 1.00 96.38 83 THR A O 1
ATOM 669 N N . GLU A 1 84 ? -0.827 -1.893 -13.494 1.00 96.19 84 GLU A N 1
ATOM 670 C CA . GLU A 1 84 ? -2.104 -2.338 -14.058 1.00 96.19 84 GLU A CA 1
ATOM 671 C C . GLU A 1 84 ? -2.831 -3.339 -13.142 1.00 96.19 84 GLU A C 1
ATOM 673 O O . GLU A 1 84 ? -4.053 -3.296 -13.007 1.00 96.19 84 GLU A O 1
ATOM 678 N N . ASN A 1 85 ? -2.105 -4.246 -12.479 1.00 96.44 85 ASN A N 1
ATOM 679 C CA . ASN A 1 85 ? -2.719 -5.187 -11.540 1.00 96.44 85 ASN A CA 1
ATOM 680 C C . ASN A 1 85 ? -3.280 -4.481 -10.293 1.00 96.44 85 ASN A C 1
ATOM 682 O O . ASN A 1 85 ? -4.367 -4.826 -9.832 1.00 96.44 85 ASN A O 1
ATOM 686 N N . ILE A 1 86 ? -2.560 -3.482 -9.777 1.00 96.12 86 ILE A N 1
ATOM 687 C CA . ILE A 1 86 ? -2.983 -2.669 -8.631 1.00 96.12 86 ILE A CA 1
ATOM 688 C C . ILE A 1 86 ? -4.189 -1.792 -9.000 1.00 96.12 86 ILE A C 1
ATOM 690 O O . ILE A 1 86 ? -5.154 -1.730 -8.234 1.00 96.12 86 ILE A O 1
ATOM 694 N N . ASP A 1 87 ? -4.170 -1.174 -10.181 1.00 94.75 87 ASP A N 1
ATOM 695 C CA . ASP A 1 87 ? -5.249 -0.321 -10.693 1.00 94.75 87 ASP A CA 1
ATOM 696 C C . ASP A 1 87 ? -6.555 -1.096 -10.893 1.00 94.75 87 ASP A C 1
ATOM 698 O O . ASP A 1 87 ? -7.633 -0.582 -10.605 1.00 94.75 87 ASP A O 1
ATOM 702 N N . ASN A 1 88 ? -6.460 -2.359 -11.313 1.00 94.88 88 ASN A N 1
ATOM 703 C CA . ASN A 1 88 ? -7.607 -3.253 -11.481 1.00 94.88 88 ASN A CA 1
ATOM 704 C C . ASN A 1 88 ? -8.094 -3.896 -10.169 1.00 94.88 88 ASN A C 1
ATOM 706 O O . ASN A 1 88 ? -8.997 -4.739 -10.186 1.00 94.88 88 ASN A O 1
ATOM 710 N N . SER A 1 89 ? -7.493 -3.552 -9.029 1.00 93.88 89 SER A N 1
ATOM 711 C CA . SER A 1 89 ? -7.938 -4.061 -7.735 1.00 93.88 89 SER A CA 1
ATOM 712 C C . SER A 1 89 ? -9.259 -3.425 -7.294 1.00 93.88 89 SER A C 1
ATOM 714 O O . SER A 1 89 ? -9.697 -2.394 -7.795 1.00 93.88 89 SER A O 1
ATOM 716 N N . TRP A 1 90 ? -9.906 -4.035 -6.303 1.00 91.19 90 TRP A N 1
ATOM 717 C CA . TRP A 1 90 ? -11.132 -3.487 -5.717 1.00 91.19 90 TRP A CA 1
ATOM 718 C C . TRP A 1 90 ? -10.885 -2.240 -4.849 1.00 91.19 90 TRP A C 1
ATOM 720 O O . TRP A 1 90 ? -11.843 -1.589 -4.430 1.00 91.19 90 TRP A O 1
ATOM 730 N N . LEU A 1 91 ? -9.623 -1.932 -4.525 1.00 90.12 91 LEU A N 1
ATOM 731 C CA . LEU A 1 91 ? -9.277 -0.801 -3.673 1.00 90.12 91 LEU A CA 1
ATOM 732 C C . LEU A 1 91 ? -9.434 0.509 -4.457 1.00 90.12 91 LEU A C 1
ATOM 734 O O . LEU A 1 91 ? -8.890 0.626 -5.555 1.00 90.12 91 LEU A O 1
ATOM 738 N N . PRO A 1 92 ? -10.104 1.525 -3.891 1.00 87.94 92 PRO A N 1
ATOM 739 C CA . PRO A 1 92 ? -10.128 2.854 -4.482 1.00 87.94 92 PRO A CA 1
ATOM 740 C C . PRO A 1 92 ? -8.717 3.422 -4.646 1.00 87.94 92 PRO A C 1
ATOM 742 O O . PRO A 1 92 ? -7.864 3.244 -3.778 1.00 87.94 92 PRO A O 1
ATOM 745 N N . GLU A 1 93 ? -8.498 4.162 -5.729 1.00 87.00 93 GLU A N 1
ATOM 746 C CA . GLU A 1 93 ? -7.211 4.789 -6.046 1.00 87.00 93 GLU A CA 1
ATOM 747 C C . GLU A 1 93 ? -6.673 5.667 -4.903 1.00 87.00 93 GLU A C 1
ATOM 749 O O . GLU A 1 93 ? -5.502 5.557 -4.555 1.00 87.00 93 GLU A O 1
ATOM 754 N N . ASP A 1 94 ? -7.537 6.445 -4.244 1.00 83.12 94 ASP A N 1
ATOM 755 C CA . ASP A 1 94 ? -7.159 7.315 -3.118 1.00 83.12 94 ASP A CA 1
ATOM 756 C C . ASP A 1 94 ? -6.672 6.537 -1.873 1.00 83.12 94 ASP A C 1
ATOM 758 O O . ASP A 1 94 ? -6.200 7.125 -0.895 1.00 83.12 94 ASP A O 1
ATOM 762 N N . TRP A 1 95 ? -6.851 5.212 -1.835 1.00 85.62 95 TRP A N 1
ATOM 763 C CA . TRP A 1 95 ? -6.570 4.396 -0.651 1.00 85.62 95 TRP A CA 1
ATOM 764 C C . TRP A 1 95 ? -5.176 3.791 -0.653 1.00 85.62 95 TRP A C 1
ATOM 766 O O . TRP A 1 95 ? -4.793 3.160 0.334 1.00 85.62 95 TRP A O 1
ATOM 776 N N . TYR A 1 96 ? -4.409 3.969 -1.720 1.00 89.19 96 TYR A N 1
ATOM 777 C CA . TYR A 1 96 ? -3.053 3.466 -1.802 1.00 89.19 96 TYR A CA 1
ATOM 778 C C . TYR A 1 96 ? -2.143 4.419 -2.563 1.00 89.19 96 TYR A C 1
ATOM 780 O O . TYR A 1 96 ? -2.564 5.292 -3.304 1.00 89.19 96 TYR A O 1
ATOM 788 N N . ASN A 1 97 ? -0.855 4.240 -2.333 1.00 89.25 97 ASN A N 1
ATOM 789 C CA . ASN A 1 97 ? 0.241 4.985 -2.907 1.00 89.25 97 ASN A CA 1
ATOM 790 C C . ASN A 1 97 ? 1.464 4.067 -3.014 1.00 89.25 97 ASN A C 1
ATOM 792 O O . ASN A 1 97 ? 1.571 3.037 -2.340 1.00 89.25 97 ASN A O 1
ATOM 796 N N . GLY A 1 98 ? 2.390 4.463 -3.878 1.00 89.25 98 GLY A N 1
ATOM 797 C CA . GLY A 1 98 ? 3.704 3.850 -4.030 1.00 89.25 98 GLY A CA 1
ATOM 798 C C . GLY A 1 98 ? 4.774 4.650 -3.292 1.00 89.25 98 GLY A C 1
ATOM 799 O O . GLY A 1 98 ? 4.487 5.323 -2.305 1.00 89.25 98 GLY A O 1
ATOM 800 N N . ASN A 1 99 ? 6.003 4.609 -3.796 1.00 91.06 99 ASN A N 1
ATOM 801 C CA . ASN A 1 99 ? 7.194 5.279 -3.269 1.00 91.06 99 ASN A CA 1
ATOM 802 C C . ASN A 1 99 ? 7.542 4.830 -1.844 1.00 91.06 99 ASN A C 1
ATOM 804 O O . ASN A 1 99 ? 7.839 5.638 -0.961 1.00 91.06 99 ASN A O 1
ATOM 808 N N . CYS A 1 100 ? 7.469 3.521 -1.613 1.00 89.38 100 CYS A N 1
ATOM 809 C CA . CYS A 1 100 ? 7.869 2.930 -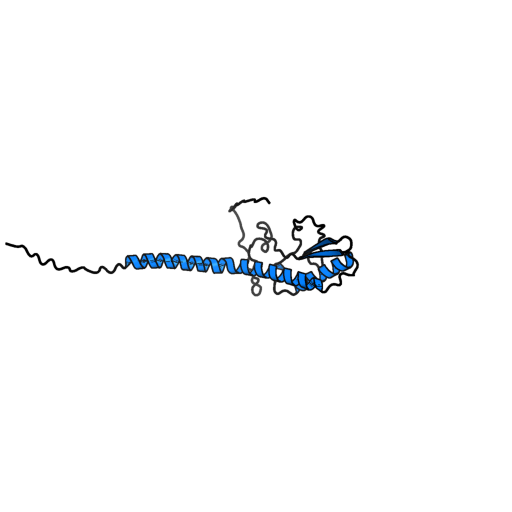0.345 1.00 89.38 100 CYS A CA 1
ATOM 810 C C . CYS A 1 100 ? 9.359 3.154 -0.063 1.00 89.38 100 CYS A C 1
ATOM 812 O O . CYS A 1 100 ? 10.144 3.279 -1.007 1.00 89.38 100 CYS A O 1
ATOM 814 N N . PRO A 1 101 ? 9.774 3.176 1.215 1.00 88.94 101 PRO A N 1
ATOM 815 C CA . PRO A 1 101 ? 11.188 3.232 1.558 1.00 88.94 101 PRO A CA 1
ATOM 816 C C . PRO A 1 101 ? 11.945 2.047 0.949 1.00 88.94 101 PRO A C 1
ATOM 818 O O . PRO A 1 101 ? 11.396 0.951 0.801 1.00 88.94 101 PRO A O 1
ATOM 821 N N . THR A 1 102 ? 13.211 2.281 0.606 1.00 88.25 102 THR A N 1
ATOM 822 C CA . THR A 1 102 ? 14.107 1.242 0.094 1.00 88.25 102 THR A CA 1
ATOM 823 C C . THR A 1 102 ? 14.201 0.080 1.083 1.00 88.25 102 THR A C 1
ATOM 825 O O . THR A 1 102 ? 14.301 0.322 2.293 1.00 88.25 102 THR A O 1
ATOM 828 N N . PRO A 1 103 ? 14.211 -1.175 0.610 1.00 87.94 103 PRO A N 1
ATOM 829 C CA . PRO A 1 103 ? 14.331 -2.327 1.492 1.00 87.94 103 PRO A CA 1
ATOM 830 C C . PRO A 1 103 ? 15.677 -2.328 2.225 1.00 87.94 103 PRO A C 1
ATOM 832 O O . PRO A 1 103 ? 16.709 -2.000 1.648 1.00 87.94 103 PRO A O 1
ATOM 835 N N . GLY A 1 104 ? 15.681 -2.718 3.501 1.00 82.62 104 GLY A N 1
ATOM 836 C CA . GLY A 1 104 ? 16.862 -2.639 4.372 1.00 82.62 104 GLY A CA 1
ATOM 837 C C . GLY A 1 104 ? 17.924 -3.729 4.175 1.00 82.62 104 GLY A C 1
ATOM 838 O O . GLY A 1 104 ? 18.661 -4.003 5.117 1.00 82.62 104 GLY A O 1
ATOM 839 N N . SER A 1 105 ? 17.990 -4.402 3.022 1.00 80.19 105 SER A N 1
ATOM 840 C CA . SER A 1 105 ? 18.992 -5.453 2.774 1.00 80.19 105 SER A CA 1
ATOM 841 C C . SER A 1 105 ? 20.202 -4.930 1.993 1.00 80.19 105 SER A C 1
ATOM 843 O O . SER A 1 105 ? 20.123 -3.910 1.318 1.00 80.19 105 SER A O 1
ATOM 845 N N . ALA A 1 106 ? 21.328 -5.649 2.058 1.00 82.88 106 ALA A N 1
ATOM 846 C CA . ALA A 1 106 ? 22.588 -5.290 1.391 1.00 82.88 106 ALA A CA 1
ATOM 847 C C . ALA A 1 106 ? 22.577 -5.473 -0.145 1.00 82.88 106 ALA A C 1
ATOM 849 O O . ALA A 1 106 ? 23.632 -5.509 -0.776 1.00 82.88 106 ALA A O 1
ATOM 850 N N . LEU A 1 107 ? 21.399 -5.637 -0.746 1.00 88.25 107 LEU A N 1
ATOM 851 C CA . LEU A 1 107 ? 21.244 -5.827 -2.182 1.00 88.25 107 LEU A CA 1
ATOM 852 C C . LEU A 1 107 ? 21.156 -4.474 -2.905 1.00 88.25 107 LEU A C 1
ATOM 854 O O . LEU A 1 107 ? 20.676 -3.499 -2.321 1.00 88.25 107 LEU A O 1
ATOM 858 N N . PRO A 1 108 ? 21.577 -4.400 -4.180 1.00 89.88 108 PRO A N 1
ATOM 859 C CA . PRO A 1 108 ? 21.494 -3.183 -4.980 1.00 89.88 108 PRO A CA 1
ATOM 860 C C . PRO A 1 108 ? 20.050 -2.948 -5.450 1.00 89.88 108 PRO A C 1
ATOM 862 O O . PRO A 1 108 ? 19.702 -3.226 -6.595 1.00 89.88 108 PRO A O 1
ATOM 865 N N . TRP A 1 109 ? 19.186 -2.483 -4.547 1.00 92.94 109 TRP A N 1
ATOM 866 C CA . TRP A 1 109 ? 17.792 -2.177 -4.864 1.00 92.94 109 TRP A CA 1
ATOM 867 C C . TRP A 1 109 ? 17.677 -0.936 -5.742 1.00 92.94 109 TRP A C 1
ATOM 869 O O . TRP A 1 109 ? 18.055 0.165 -5.345 1.00 92.94 109 TRP A O 1
ATOM 879 N N . GLU A 1 110 ? 17.063 -1.107 -6.903 1.00 92.94 110 GLU A N 1
ATOM 880 C CA . GLU A 1 110 ? 16.696 -0.029 -7.810 1.00 92.94 110 GLU A CA 1
ATOM 881 C C . GLU A 1 110 ? 15.174 0.154 -7.790 1.00 92.94 110 GLU A C 1
ATOM 883 O O . GLU A 1 110 ? 14.444 -0.837 -7.882 1.00 92.94 110 GLU A O 1
ATOM 888 N N . PRO A 1 111 ? 14.654 1.386 -7.663 1.00 94.81 111 PRO A N 1
ATOM 889 C CA . PRO A 1 111 ? 13.217 1.613 -7.723 1.00 94.81 111 PRO A CA 1
ATOM 890 C C . PRO A 1 111 ? 12.684 1.283 -9.119 1.00 94.81 111 PRO A C 1
ATOM 892 O O . PRO A 1 111 ? 13.314 1.589 -10.134 1.00 94.81 111 PRO A O 1
ATOM 895 N N . LEU A 1 112 ? 11.490 0.698 -9.176 1.00 96.00 112 LEU A N 1
ATOM 896 C CA . LEU A 1 112 ? 10.756 0.572 -10.428 1.00 96.00 112 LEU A CA 1
ATOM 897 C C . LEU A 1 112 ? 10.375 1.971 -10.943 1.00 96.00 112 LEU A C 1
ATOM 899 O O . LEU A 1 112 ? 10.068 2.853 -10.135 1.00 96.00 112 LEU A O 1
ATOM 903 N N . PRO A 1 113 ? 10.374 2.207 -12.261 1.00 96.31 113 PRO A N 1
ATOM 904 C CA . PRO A 1 113 ? 9.966 3.494 -12.816 1.00 96.31 113 PRO A CA 1
ATOM 905 C C . PRO A 1 113 ? 8.483 3.770 -12.538 1.00 96.31 113 PRO A C 1
ATOM 907 O O . PRO A 1 113 ? 7.687 2.843 -12.412 1.00 96.31 113 PRO A O 1
ATOM 910 N N . ALA A 1 114 ? 8.095 5.044 -12.465 1.00 95.12 114 ALA A N 1
ATOM 911 C CA . ALA A 1 114 ? 6.684 5.430 -12.462 1.00 95.12 114 ALA A CA 1
ATOM 912 C C . ALA A 1 114 ? 6.009 4.976 -13.770 1.00 95.12 114 ALA A C 1
ATOM 914 O O . ALA A 1 114 ? 6.616 5.042 -14.841 1.00 95.12 114 ALA A O 1
ATOM 915 N N . SER A 1 115 ? 4.758 4.522 -13.695 1.00 94.25 115 SER A N 1
ATOM 916 C CA . SER A 1 115 ? 4.026 3.987 -14.850 1.00 94.25 115 SER A CA 1
ATOM 917 C C . SER A 1 115 ? 2.557 4.395 -14.801 1.00 94.25 115 SER A C 1
ATOM 919 O O . SER A 1 115 ? 1.991 4.485 -13.720 1.00 94.25 115 SER A O 1
ATOM 921 N N . ALA A 1 116 ? 1.949 4.684 -15.956 1.00 90.88 116 ALA A N 1
ATOM 922 C CA . ALA A 1 116 ? 0.542 5.095 -16.083 1.00 90.88 116 ALA A CA 1
ATOM 923 C C . ALA A 1 116 ? 0.114 6.271 -15.168 1.00 90.88 116 ALA A C 1
ATOM 925 O O . ALA A 1 116 ? -1.007 6.314 -14.675 1.00 90.88 116 ALA A O 1
ATOM 926 N N . GLY A 1 117 ? 1.013 7.230 -14.909 1.00 91.25 117 GLY A N 1
ATOM 927 C CA . GLY A 1 117 ? 0.748 8.348 -13.988 1.00 91.25 117 GLY A CA 1
ATOM 928 C C . GLY A 1 117 ? 0.783 7.967 -12.502 1.00 91.25 117 GLY A C 1
ATOM 929 O O . GLY A 1 117 ? 0.580 8.826 -11.647 1.00 91.25 117 GLY A O 1
ATOM 930 N N . ARG A 1 118 ? 1.086 6.704 -12.184 1.00 92.88 118 ARG A N 1
ATOM 931 C CA . ARG A 1 118 ? 1.220 6.190 -10.824 1.00 92.88 118 ARG A CA 1
ATOM 932 C C . ARG A 1 118 ? 2.663 6.255 -10.312 1.00 92.88 118 ARG A C 1
ATOM 934 O O . ARG A 1 118 ? 3.607 6.175 -11.105 1.00 92.88 118 ARG A O 1
ATOM 941 N N . PRO A 1 119 ? 2.846 6.370 -8.983 1.00 93.69 119 PRO A N 1
ATOM 942 C CA . PRO A 1 119 ? 4.151 6.263 -8.334 1.00 93.69 119 PRO A CA 1
ATOM 943 C C . PRO A 1 119 ? 4.806 4.887 -8.538 1.00 93.69 119 PRO A C 1
ATOM 945 O O . PRO A 1 119 ? 4.192 3.941 -9.024 1.00 93.69 119 PRO A O 1
ATOM 948 N N . SER A 1 120 ? 6.062 4.760 -8.113 1.00 94.94 120 SER A N 1
ATOM 949 C CA . SER A 1 120 ? 6.767 3.477 -8.117 1.00 94.94 120 SER A CA 1
ATOM 950 C C . SER A 1 120 ? 6.169 2.526 -7.079 1.00 94.94 120 SER A C 1
ATOM 952 O O . SER A 1 120 ? 6.144 2.848 -5.892 1.00 94.94 120 SER A O 1
ATOM 954 N N . PHE A 1 121 ? 5.726 1.338 -7.486 1.00 95.56 121 PHE A N 1
ATOM 955 C CA . PHE A 1 121 ? 5.164 0.333 -6.572 1.00 95.56 121 PHE A CA 1
ATOM 956 C C . PHE A 1 121 ? 6.157 -0.749 -6.150 1.00 95.56 121 PHE A C 1
ATOM 958 O O . PHE A 1 121 ? 5.755 -1.791 -5.633 1.00 95.56 121 PHE A O 1
ATOM 965 N N . GLY A 1 122 ? 7.460 -0.549 -6.341 1.00 94.06 122 GLY A N 1
ATOM 966 C CA . GLY A 1 122 ? 8.412 -1.569 -5.929 1.00 94.06 122 GLY A CA 1
ATOM 967 C C . GLY A 1 122 ? 9.861 -1.287 -6.259 1.00 94.06 122 GLY A C 1
ATOM 968 O O . GLY A 1 122 ? 10.209 -0.249 -6.814 1.00 94.06 122 GLY A O 1
ATOM 969 N N . TYR A 1 123 ? 10.693 -2.259 -5.911 1.00 95.25 123 TYR A N 1
ATOM 970 C CA . TYR A 1 123 ? 12.122 -2.267 -6.176 1.00 95.25 123 TYR A CA 1
ATOM 971 C C . TYR A 1 123 ? 12.521 -3.573 -6.851 1.00 95.25 123 TYR A C 1
ATOM 973 O O . TYR A 1 123 ? 11.964 -4.634 -6.557 1.00 95.25 123 TYR A O 1
ATOM 981 N N . LEU A 1 124 ? 13.513 -3.488 -7.725 1.00 94.19 124 LEU A N 1
ATOM 982 C CA . LEU A 1 124 ? 14.162 -4.621 -8.357 1.00 94.19 124 LEU A CA 1
ATOM 983 C C . LEU A 1 124 ? 15.623 -4.657 -7.907 1.00 94.19 124 LEU A C 1
ATOM 985 O O . LEU A 1 124 ? 16.307 -3.638 -7.941 1.00 94.19 124 LEU A O 1
ATOM 989 N N . ALA A 1 125 ? 16.102 -5.820 -7.493 1.00 92.62 125 ALA A N 1
ATOM 990 C CA . ALA A 1 125 ? 17.514 -6.071 -7.248 1.00 92.62 125 ALA A CA 1
ATOM 991 C C . ALA A 1 125 ? 17.967 -7.281 -8.062 1.00 92.62 125 ALA A C 1
ATOM 993 O O . ALA A 1 125 ? 17.174 -8.165 -8.384 1.00 92.62 125 ALA A O 1
ATOM 994 N N . GLU A 1 126 ? 19.253 -7.333 -8.372 1.00 89.44 126 GLU A N 1
ATOM 995 C CA . GLU A 1 126 ? 19.883 -8.505 -8.966 1.00 89.44 126 GLU A CA 1
ATOM 996 C C . GLU A 1 126 ? 20.815 -9.139 -7.937 1.00 89.44 126 GLU A C 1
ATOM 998 O O . GLU A 1 126 ? 21.592 -8.450 -7.274 1.00 89.44 126 GLU A O 1
ATOM 1003 N N . GLU A 1 127 ? 20.717 -10.454 -7.785 1.00 89.19 127 GLU A N 1
ATOM 1004 C CA . GLU A 1 127 ? 21.551 -11.225 -6.876 1.00 89.19 127 GLU A CA 1
ATOM 1005 C C . GLU A 1 127 ? 22.238 -12.358 -7.631 1.00 89.19 127 GLU A C 1
ATOM 1007 O O . GLU A 1 127 ? 21.597 -13.216 -8.243 1.00 89.19 127 GLU A O 1
ATOM 1012 N N . THR A 1 128 ? 23.561 -12.388 -7.546 1.00 87.00 128 THR A N 1
ATOM 1013 C CA . THR A 1 128 ? 24.378 -13.465 -8.100 1.00 87.00 128 THR A CA 1
ATOM 1014 C C . THR A 1 128 ? 24.385 -14.644 -7.132 1.00 87.00 128 THR A C 1
ATOM 1016 O O . THR A 1 128 ? 25.045 -14.597 -6.097 1.00 87.00 128 THR A O 1
ATOM 1019 N N . ILE A 1 129 ? 23.664 -15.720 -7.460 1.00 85.25 129 ILE A N 1
ATOM 1020 C CA . ILE A 1 129 ? 23.614 -16.942 -6.634 1.00 85.25 129 ILE A CA 1
ATOM 1021 C C . ILE A 1 129 ? 24.871 -17.791 -6.856 1.00 85.25 129 ILE A C 1
ATOM 1023 O O . ILE A 1 129 ? 25.363 -18.479 -5.965 1.00 85.25 129 ILE A O 1
ATOM 1027 N N . THR A 1 130 ? 25.385 -17.799 -8.081 1.00 86.81 130 THR A N 1
ATOM 1028 C CA . THR A 1 130 ? 26.558 -18.574 -8.508 1.00 86.81 130 THR A CA 1
ATOM 1029 C C . THR A 1 130 ? 27.298 -17.740 -9.553 1.00 86.81 130 THR A C 1
ATOM 1031 O O . THR A 1 130 ? 26.637 -16.951 -10.225 1.00 86.81 130 THR A O 1
ATOM 1034 N N . PRO A 1 131 ? 28.619 -17.902 -9.772 1.00 83.69 131 PRO A N 1
ATOM 1035 C CA . PRO A 1 131 ? 29.362 -17.080 -10.737 1.00 83.69 131 PRO A CA 1
ATOM 1036 C C . PRO A 1 131 ? 28.780 -17.025 -12.161 1.00 83.69 131 PRO A C 1
ATOM 1038 O O . PRO A 1 131 ? 29.145 -16.138 -12.920 1.00 83.69 131 PRO A O 1
ATOM 1041 N N . ASN A 1 132 ? 27.883 -17.952 -12.518 1.00 86.50 132 ASN A N 1
ATOM 1042 C CA . ASN A 1 132 ? 27.212 -18.013 -13.816 1.00 86.50 132 ASN A CA 1
ATOM 1043 C C . ASN A 1 132 ? 25.670 -17.946 -13.738 1.00 86.50 132 ASN A C 1
ATOM 1045 O O . ASN A 1 132 ? 25.005 -18.238 -14.724 1.00 86.50 132 ASN A O 1
ATOM 1049 N N . HIS A 1 133 ? 25.091 -17.647 -12.568 1.00 84.94 133 HIS A N 1
ATOM 1050 C CA . HIS A 1 133 ? 23.638 -17.551 -12.384 1.00 84.94 133 HIS A CA 1
ATOM 1051 C C . HIS A 1 133 ? 23.280 -16.329 -11.541 1.00 84.94 133 HIS A C 1
ATOM 1053 O O . HIS A 1 133 ? 23.596 -16.271 -10.346 1.00 84.94 133 HIS A O 1
ATOM 1059 N N . THR A 1 134 ? 22.571 -15.390 -12.159 1.00 84.38 134 THR A N 1
ATOM 1060 C CA . THR A 1 134 ? 21.944 -14.255 -11.484 1.00 84.38 134 THR A CA 1
ATOM 1061 C C . THR A 1 134 ? 20.439 -14.481 -11.381 1.00 84.38 134 THR A C 1
ATOM 1063 O O . THR A 1 134 ? 19.829 -15.151 -12.217 1.00 84.38 134 THR A O 1
ATOM 1066 N N . ARG A 1 135 ? 19.831 -13.976 -10.307 1.00 87.31 135 ARG A N 1
ATOM 1067 C CA . ARG A 1 135 ? 18.377 -13.913 -10.145 1.00 87.31 135 ARG A CA 1
ATOM 1068 C C . ARG A 1 135 ? 17.943 -12.472 -9.955 1.00 87.31 135 ARG A C 1
ATOM 1070 O O . ARG A 1 135 ? 18.621 -11.702 -9.278 1.00 87.31 135 ARG A O 1
ATOM 1077 N N . TYR A 1 136 ? 16.766 -12.147 -10.471 1.00 89.88 136 TYR A N 1
ATOM 1078 C CA . TYR A 1 136 ? 16.072 -10.928 -10.087 1.00 89.88 136 TYR A CA 1
ATOM 1079 C C . TYR A 1 136 ? 15.261 -11.157 -8.814 1.00 89.88 136 TYR A C 1
ATOM 1081 O O . TYR A 1 136 ? 14.567 -12.163 -8.662 1.00 89.88 136 TYR A O 1
ATOM 1089 N N . LEU A 1 137 ? 15.341 -10.196 -7.905 1.00 92.06 137 LEU A N 1
ATOM 1090 C CA . LEU A 1 137 ? 14.513 -10.090 -6.719 1.00 92.06 137 LEU A CA 1
ATOM 1091 C C . LEU A 1 137 ? 13.600 -8.884 -6.885 1.00 92.06 137 LEU A C 1
ATOM 1093 O O . LEU A 1 137 ? 14.062 -7.757 -7.042 1.00 92.06 137 LEU A O 1
ATOM 1097 N N . LEU A 1 138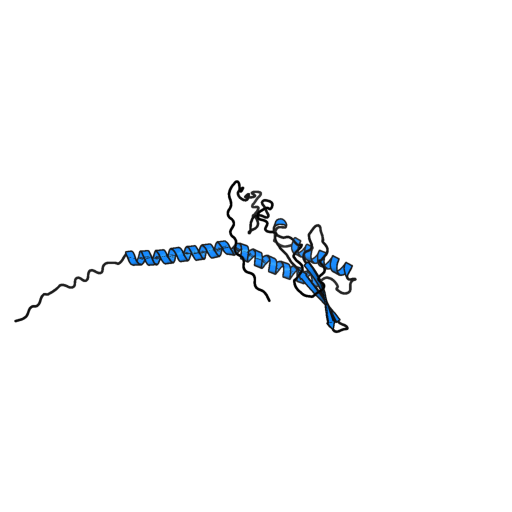 ? 12.298 -9.137 -6.846 1.00 94.00 138 LEU A N 1
ATOM 1098 C CA . LEU A 1 138 ? 11.267 -8.116 -6.935 1.00 94.00 138 LEU A CA 1
ATOM 1099 C C . LEU A 1 138 ? 10.629 -7.930 -5.562 1.00 94.00 138 LEU A C 1
ATOM 1101 O O . LEU A 1 138 ? 10.156 -8.890 -4.952 1.00 94.00 138 LEU A O 1
ATOM 1105 N N . GLN A 1 139 ? 10.552 -6.684 -5.112 1.00 94.62 139 GLN A N 1
ATOM 1106 C CA . GLN A 1 139 ? 9.756 -6.303 -3.959 1.00 94.62 139 GLN A CA 1
ATOM 1107 C C . GLN A 1 139 ? 8.658 -5.345 -4.389 1.00 94.62 139 GLN A C 1
ATOM 1109 O O . GLN A 1 139 ? 8.935 -4.203 -4.742 1.00 94.62 139 GLN A O 1
ATOM 1114 N N . VAL A 1 140 ? 7.410 -5.799 -4.302 1.00 95.94 140 VAL A N 1
ATOM 1115 C CA . VAL A 1 140 ? 6.234 -4.953 -4.516 1.00 95.94 140 VAL A CA 1
ATOM 1116 C C . VAL A 1 140 ? 5.776 -4.380 -3.185 1.00 95.94 140 VAL A C 1
ATOM 1118 O O . VAL A 1 140 ? 5.697 -5.087 -2.178 1.00 95.94 140 VAL A O 1
ATOM 1121 N N . CYS A 1 141 ? 5.469 -3.091 -3.176 1.00 92.94 141 CYS A N 1
ATOM 1122 C CA . CYS A 1 141 ? 5.017 -2.386 -1.999 1.00 92.94 141 CYS A CA 1
ATOM 1123 C C . CYS A 1 141 ? 3.862 -1.448 -2.325 1.00 92.94 141 CYS A C 1
ATOM 1125 O O . CYS A 1 141 ? 3.898 -0.666 -3.271 1.00 92.94 141 CYS A O 1
ATOM 1127 N N . ILE A 1 142 ? 2.850 -1.534 -1.470 1.00 92.50 142 ILE A N 1
ATOM 1128 C CA . ILE A 1 142 ? 1.665 -0.695 -1.476 1.00 92.50 142 ILE A CA 1
ATOM 1129 C C . ILE A 1 142 ? 1.604 -0.081 -0.087 1.00 92.50 142 ILE A C 1
ATOM 1131 O O . ILE A 1 142 ? 1.656 -0.799 0.914 1.00 92.50 142 ILE A O 1
ATOM 1135 N N . GLN A 1 143 ? 1.523 1.239 -0.019 1.00 88.88 143 GLN A N 1
ATOM 1136 C CA . GLN A 1 143 ? 1.422 1.959 1.241 1.00 88.88 143 GLN A CA 1
ATOM 1137 C C . GLN A 1 143 ? 0.307 2.988 1.175 1.00 88.88 143 GLN A C 1
ATOM 1139 O O . GLN A 1 143 ? -0.160 3.359 0.108 1.00 88.88 143 GLN A O 1
ATOM 1144 N N . ARG A 1 144 ? -0.103 3.501 2.327 1.00 84.31 144 ARG A N 1
ATOM 1145 C CA . ARG A 1 144 ? -0.918 4.707 2.401 1.00 84.31 144 ARG A CA 1
ATOM 1146 C C . ARG A 1 144 ? -0.218 5.673 3.334 1.00 84.31 144 ARG A C 1
ATOM 1148 O O . ARG A 1 144 ? 0.158 5.300 4.443 1.00 84.31 144 ARG A O 1
ATOM 1155 N N . LYS A 1 145 ? -0.028 6.906 2.875 1.00 72.50 145 LYS A N 1
ATOM 1156 C CA . LYS A 1 145 ? 0.561 7.952 3.699 1.00 72.50 145 LYS A CA 1
ATOM 1157 C C . LYS A 1 145 ? -0.470 8.390 4.734 1.00 72.50 145 LYS A C 1
ATOM 1159 O O . LYS A 1 145 ? -1.564 8.817 4.380 1.00 72.50 145 LYS A O 1
ATOM 1164 N N . TYR A 1 146 ? -0.103 8.261 6.002 1.00 68.75 146 TYR A N 1
ATOM 1165 C CA . TYR A 1 146 ? -0.800 8.901 7.105 1.00 68.75 146 TYR A CA 1
ATOM 1166 C C . TYR A 1 146 ? -0.017 10.156 7.477 1.00 68.75 146 TYR A C 1
ATOM 1168 O O . TYR A 1 146 ? 1.164 10.076 7.818 1.00 68.75 146 TYR A O 1
ATOM 1176 N N . ASN A 1 147 ? -0.661 11.308 7.374 1.00 68.56 147 ASN A N 1
ATOM 1177 C CA . ASN A 1 147 ? -0.091 12.592 7.728 1.00 68.56 147 ASN A CA 1
ATOM 1178 C C . ASN A 1 147 ? -1.119 13.370 8.541 1.00 68.56 147 ASN A C 1
ATOM 1180 O O . ASN A 1 147 ? -2.097 13.876 8.000 1.00 68.56 147 ASN A O 1
ATOM 1184 N N . ASN A 1 148 ? -0.872 13.491 9.842 1.00 62.22 148 ASN A N 1
ATOM 1185 C CA . ASN A 1 148 ? -1.744 14.225 10.757 1.00 62.22 148 ASN A CA 1
ATOM 1186 C C . ASN A 1 148 ? -1.779 15.741 10.495 1.00 62.22 148 ASN A C 1
ATOM 1188 O O . ASN A 1 148 ? -2.664 16.410 11.002 1.00 62.22 148 ASN A O 1
ATOM 1192 N N . SER A 1 149 ? -0.842 16.272 9.705 1.00 67.19 149 SER A N 1
ATOM 1193 C CA . SER A 1 149 ? -0.829 17.665 9.229 1.00 67.19 149 SER A CA 1
ATOM 1194 C C . SER A 1 149 ? -1.117 17.778 7.723 1.00 67.19 149 SER A C 1
ATOM 1196 O O . SER A 1 149 ? -0.848 18.808 7.107 1.00 67.19 149 SER A O 1
ATOM 1198 N N . GLY A 1 150 ? -1.598 16.692 7.108 1.00 62.28 150 GLY A N 1
ATOM 1199 C CA . GLY A 1 150 ? -1.940 16.620 5.689 1.00 62.28 150 GLY A CA 1
ATOM 1200 C C . GLY A 1 150 ? -3.356 17.105 5.381 1.00 62.28 150 GLY A C 1
ATOM 1201 O O . GLY A 1 150 ? -4.068 17.601 6.247 1.00 62.28 150 GLY A O 1
ATOM 1202 N N . SER A 1 151 ? -3.770 16.948 4.123 1.00 64.06 151 SER A N 1
ATOM 1203 C CA . SER A 1 151 ? -5.157 17.208 3.697 1.00 64.06 151 SER A CA 1
ATOM 1204 C C . SER A 1 151 ? -6.154 16.228 4.343 1.00 64.06 151 SER A C 1
ATOM 1206 O O . SER A 1 151 ? -5.744 15.172 4.825 1.00 64.06 151 SER A O 1
ATOM 1208 N N . ASP A 1 152 ? -7.459 16.530 4.299 1.00 59.00 152 ASP A N 1
ATOM 1209 C CA . ASP A 1 152 ? -8.556 15.766 4.938 1.00 59.00 152 ASP A CA 1
ATOM 1210 C C . ASP A 1 152 ? -8.547 14.240 4.668 1.00 59.00 152 ASP A C 1
ATOM 1212 O O . ASP A 1 152 ? -9.111 13.457 5.431 1.00 59.00 152 ASP A O 1
ATOM 1216 N N . GLY A 1 153 ? -7.896 13.784 3.589 1.00 61.34 153 GLY A N 1
ATOM 1217 C CA . GLY A 1 153 ? -7.744 12.365 3.247 1.00 61.34 153 GLY A CA 1
ATOM 1218 C C . GLY A 1 153 ? -6.499 11.672 3.822 1.00 61.34 153 GLY A C 1
ATOM 1219 O O . GLY A 1 153 ? -6.457 10.440 3.838 1.00 61.34 153 GLY A O 1
ATOM 1220 N N . GLU A 1 154 ? -5.494 12.415 4.294 1.00 63.59 154 GLU A N 1
ATOM 1221 C CA . GLU A 1 154 ? -4.232 11.884 4.840 1.00 63.59 154 GLU A CA 1
ATOM 1222 C C . GLU A 1 154 ? -4.232 11.795 6.377 1.00 63.59 154 GLU A C 1
ATOM 1224 O O . GLU A 1 154 ? -3.432 11.052 6.947 1.00 63.59 154 GLU A O 1
ATOM 1229 N N . THR A 1 155 ? -5.130 12.513 7.054 1.00 64.31 155 THR A N 1
ATOM 1230 C CA . THR A 1 155 ? -5.180 12.631 8.525 1.00 64.31 155 THR A CA 1
ATOM 1231 C C . THR A 1 155 ? -5.860 11.455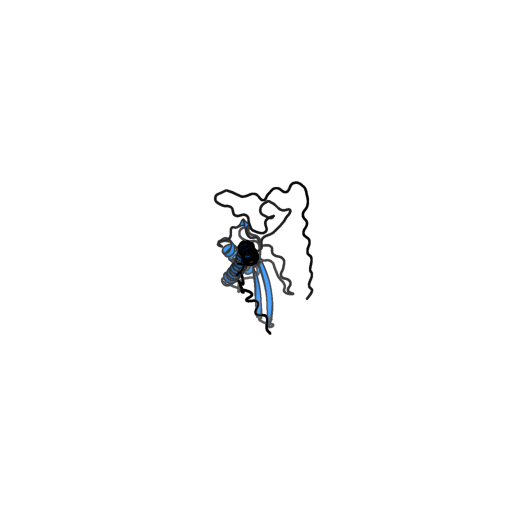 9.222 1.00 64.31 155 THR A C 1
ATOM 1233 O O . THR A 1 155 ? -5.701 11.280 10.427 1.00 64.31 155 THR A O 1
ATOM 1236 N N . ALA A 1 156 ? -6.613 10.628 8.491 1.00 65.81 156 ALA A N 1
ATOM 1237 C CA . ALA A 1 156 ? -7.338 9.490 9.049 1.00 65.81 156 ALA A CA 1
ATOM 1238 C C . ALA A 1 156 ? -6.542 8.185 8.909 1.00 65.81 156 ALA A C 1
ATOM 1240 O O . ALA A 1 156 ? -6.049 7.867 7.825 1.00 65.81 156 ALA A O 1
ATOM 1241 N N . ILE A 1 157 ? -6.457 7.381 9.978 1.00 68.38 157 ILE A N 1
ATOM 1242 C CA . ILE A 1 157 ? -5.803 6.054 9.945 1.00 68.38 157 ILE A CA 1
ATOM 1243 C C . ILE A 1 157 ? -6.557 5.111 8.998 1.00 68.38 157 ILE A C 1
ATOM 1245 O O . ILE A 1 157 ? -5.941 4.409 8.197 1.00 68.38 157 ILE A O 1
ATOM 1249 N N . ILE A 1 158 ? -7.889 5.137 9.054 1.00 72.62 158 ILE A N 1
ATOM 1250 C CA . ILE A 1 158 ? -8.769 4.412 8.135 1.00 72.62 158 ILE A CA 1
ATOM 1251 C C . ILE A 1 158 ? -9.152 5.373 6.999 1.00 72.62 158 ILE A C 1
ATOM 1253 O O . ILE A 1 158 ? -9.526 6.509 7.295 1.00 72.62 158 ILE A O 1
ATOM 1257 N N . PRO A 1 159 ? -9.064 4.964 5.720 1.00 69.56 159 PRO A N 1
ATOM 1258 C CA . PRO A 1 159 ? -9.480 5.802 4.603 1.00 69.56 159 PRO A CA 1
ATOM 1259 C C . PRO A 1 159 ? -10.937 6.248 4.745 1.00 69.56 159 PRO A C 1
ATOM 1261 O O . PRO A 1 159 ? -11.802 5.463 5.140 1.00 69.56 159 PRO A O 1
ATOM 1264 N N . VAL A 1 160 ? -11.217 7.500 4.387 1.00 69.56 160 VAL A N 1
ATOM 1265 C CA . VAL A 1 160 ? -12.588 8.015 4.367 1.00 69.56 160 VAL A CA 1
ATOM 1266 C C . VAL A 1 160 ? -13.410 7.285 3.298 1.00 69.56 160 VAL A C 1
ATOM 1268 O O . VAL A 1 160 ? -13.030 7.203 2.127 1.00 69.56 160 VAL A O 1
ATOM 1271 N N . LEU A 1 161 ? -14.546 6.725 3.714 1.00 69.44 161 LEU A N 1
ATOM 1272 C CA . LEU A 1 161 ? -15.496 6.061 2.826 1.00 69.44 161 LEU A CA 1
ATOM 1273 C C . LEU A 1 161 ? -16.351 7.129 2.134 1.00 69.44 161 LEU A C 1
ATOM 1275 O O . LEU A 1 161 ? -17.157 7.796 2.779 1.00 69.44 161 LEU A O 1
ATOM 1279 N N . LYS A 1 162 ? -16.197 7.281 0.816 1.00 64.69 162 LYS A N 1
ATOM 1280 C CA . LYS A 1 162 ? -17.069 8.138 0.000 1.00 64.69 162 LYS A CA 1
ATOM 1281 C C . LYS A 1 162 ? -18.337 7.349 -0.352 1.00 64.69 162 LYS A C 1
ATOM 1283 O O . LYS A 1 162 ? -18.337 6.563 -1.295 1.00 64.69 162 LYS A O 1
ATOM 1288 N N . LEU A 1 163 ? -19.414 7.526 0.413 1.00 61.94 163 LEU A N 1
ATOM 1289 C CA . LEU A 1 163 ? -20.701 6.863 0.164 1.00 61.94 163 LEU A CA 1
ATOM 1290 C C . LEU A 1 163 ? -21.604 7.793 -0.657 1.00 61.94 163 LEU A C 1
ATOM 1292 O O . LEU A 1 163 ? -22.068 8.808 -0.148 1.00 61.94 163 LEU A O 1
ATOM 1296 N N . GLY A 1 164 ? -21.848 7.473 -1.932 1.00 58.22 164 GLY A N 1
ATOM 1297 C CA . GLY A 1 164 ? -22.868 8.155 -2.747 1.00 58.22 164 GLY A CA 1
ATOM 1298 C C . GLY A 1 164 ? -22.717 9.681 -2.858 1.00 58.22 164 GLY A C 1
ATOM 1299 O O . GLY A 1 164 ? -23.718 10.387 -2.884 1.00 58.22 164 GLY A O 1
ATOM 1300 N N . GLY A 1 165 ? -21.481 10.194 -2.881 1.00 55.03 165 GLY A N 1
ATOM 1301 C CA . GLY A 1 165 ? -21.195 11.635 -2.959 1.00 55.03 165 GLY A CA 1
ATOM 1302 C C . GLY A 1 165 ? -21.188 12.376 -1.616 1.00 55.03 165 GLY A C 1
ATOM 1303 O O . GLY A 1 165 ? -20.851 13.557 -1.585 1.00 55.03 165 GLY A O 1
ATOM 1304 N N . LEU A 1 166 ? -21.488 11.704 -0.500 1.00 48.72 166 LEU A N 1
ATOM 1305 C CA . LEU A 1 166 ? -21.302 12.250 0.844 1.00 48.72 166 LEU A CA 1
ATOM 1306 C C . LEU A 1 166 ? -19.886 11.906 1.326 1.00 48.72 166 LEU A C 1
ATOM 1308 O O . LEU A 1 166 ? -19.595 10.775 1.714 1.00 48.72 166 LEU A O 1
ATOM 1312 N N . SER A 1 167 ? -18.990 12.891 1.262 1.00 49.66 167 SER A N 1
ATOM 1313 C CA . SER A 1 167 ? -17.702 12.853 1.958 1.00 49.66 167 SER A CA 1
ATOM 1314 C C . SER A 1 167 ? -17.942 13.329 3.385 1.00 49.66 167 SER A C 1
ATOM 1316 O O . SER A 1 167 ? -18.347 14.473 3.572 1.00 49.66 167 SER A O 1
ATOM 1318 N N . ILE A 1 168 ? -17.735 12.471 4.384 1.00 52.56 168 ILE A N 1
ATOM 1319 C CA . ILE A 1 168 ? -17.767 12.894 5.788 1.00 52.56 168 ILE A CA 1
ATOM 1320 C C . ILE A 1 168 ? -16.421 13.583 6.051 1.00 52.56 168 ILE A C 1
ATOM 1322 O O . ILE A 1 168 ? -15.402 12.888 6.042 1.00 52.56 168 ILE A O 1
ATOM 1326 N N . PRO A 1 169 ? -16.370 14.918 6.211 1.00 45.44 169 PRO A N 1
ATOM 1327 C CA . PRO A 1 169 ? -15.116 15.601 6.492 1.00 45.44 169 PRO A CA 1
ATOM 1328 C C . PRO A 1 169 ? -14.587 15.140 7.851 1.00 45.44 169 PRO A C 1
ATOM 1330 O O . PRO A 1 169 ? -15.355 14.959 8.802 1.00 45.44 169 PRO A O 1
ATOM 1333 N N . SER A 1 170 ? -13.272 14.953 7.954 1.00 50.69 170 SER A N 1
ATOM 1334 C CA . SER A 1 170 ? -12.621 14.902 9.259 1.00 50.69 170 SER A CA 1
ATOM 1335 C C . SER A 1 170 ? -12.927 16.204 9.998 1.00 50.69 170 SER A C 1
ATOM 1337 O O . SER A 1 170 ? -12.893 17.282 9.403 1.00 50.69 170 SER A O 1
ATOM 1339 N N . LEU A 1 171 ? -13.286 16.094 11.278 1.00 45.59 171 LEU A N 1
ATOM 1340 C CA . LEU A 1 171 ? -13.610 17.241 12.125 1.00 45.59 171 LEU A CA 1
ATOM 1341 C C . LEU A 1 171 ? -12.485 18.291 12.043 1.00 45.59 171 LEU A C 1
ATOM 1343 O O . LEU A 1 171 ? -11.319 17.914 12.171 1.00 45.59 171 LEU A O 1
ATOM 1347 N N . PRO A 1 172 ? -12.801 19.582 11.837 1.00 42.50 172 PRO A N 1
ATOM 1348 C CA . PRO A 1 172 ? -11.790 20.626 11.818 1.00 42.50 172 PRO A CA 1
ATOM 1349 C C . PRO A 1 172 ? -11.187 20.786 13.215 1.00 42.50 172 PRO A C 1
ATOM 1351 O O . PRO A 1 172 ? -11.898 21.046 14.187 1.00 42.50 172 PRO A O 1
ATOM 1354 N N . GLU A 1 173 ? -9.869 20.641 13.309 1.00 53.25 173 GLU A N 1
ATOM 1355 C CA . GLU A 1 173 ? -9.112 20.958 14.513 1.00 53.25 173 GLU A CA 1
ATOM 1356 C C . GLU A 1 173 ? -8.849 22.468 14.531 1.00 53.25 173 GLU A C 1
ATOM 1358 O O . GLU A 1 173 ? -8.032 22.993 13.777 1.00 53.25 173 GLU A O 1
ATOM 1363 N N . SER A 1 174 ? -9.595 23.179 15.374 1.00 43.97 174 SER A N 1
ATOM 1364 C CA . SER A 1 174 ? -9.274 24.545 15.772 1.00 43.97 174 SER A CA 1
ATOM 1365 C C . SER A 1 174 ? -9.069 24.551 17.279 1.00 43.97 174 SER A C 1
ATOM 1367 O O . SER A 1 174 ? -10.037 24.479 18.031 1.00 43.97 174 SER A O 1
ATOM 1369 N N . ASP A 1 175 ? -7.801 24.701 17.662 1.00 45.38 175 ASP A N 1
ATOM 1370 C CA . ASP A 1 175 ? -7.316 25.104 18.986 1.00 45.38 175 ASP A CA 1
ATOM 1371 C C . ASP A 1 175 ? -7.279 24.025 20.092 1.00 45.38 175 ASP A C 1
ATOM 1373 O O . ASP A 1 175 ? -8.151 23.953 20.955 1.00 45.38 175 ASP A O 1
ATOM 1377 N N . GLY A 1 176 ? -6.188 23.243 20.125 1.00 49.25 176 GLY A N 1
ATOM 1378 C CA . GLY A 1 176 ? -5.588 22.859 21.412 1.00 49.25 176 GLY A CA 1
ATOM 1379 C C . GLY A 1 176 ? -5.281 21.378 21.665 1.00 49.25 176 GLY A C 1
ATOM 1380 O O . GLY A 1 176 ? -5.898 20.769 22.531 1.00 49.25 176 GLY A O 1
ATOM 1381 N N . ASP A 1 177 ? -4.261 20.861 20.977 1.00 46.81 177 ASP A N 1
ATOM 1382 C CA . ASP A 1 177 ? -3.244 19.893 21.439 1.00 46.81 177 ASP A CA 1
ATOM 1383 C C . ASP A 1 177 ? -3.699 18.586 22.147 1.00 46.81 177 ASP A C 1
ATOM 1385 O O . ASP A 1 177 ? -3.996 18.555 23.343 1.00 46.81 177 ASP A O 1
ATOM 1389 N N . GLN A 1 178 ? -3.573 17.442 21.455 1.00 45.56 178 GLN A N 1
ATOM 1390 C CA . GLN A 1 178 ? -3.389 16.130 22.101 1.00 45.56 178 GLN A CA 1
ATOM 1391 C C . GLN A 1 178 ? -2.262 15.326 21.443 1.00 45.56 178 GLN A C 1
ATOM 1393 O O . GLN A 1 178 ? -2.452 14.572 20.490 1.00 45.56 178 GLN A O 1
ATOM 1398 N N . ILE A 1 179 ? -1.056 15.452 22.001 1.00 39.84 179 ILE A N 1
ATOM 1399 C CA . ILE A 1 179 ? 0.113 14.678 21.584 1.00 39.84 179 ILE A CA 1
ATOM 1400 C C . ILE A 1 179 ? 0.212 13.395 22.425 1.00 39.84 179 ILE A C 1
ATOM 1402 O O . ILE A 1 179 ? 0.625 13.437 23.583 1.00 39.84 179 ILE A O 1
ATOM 1406 N N . ILE A 1 180 ? -0.071 12.232 21.831 1.00 35.81 180 ILE A N 1
ATOM 1407 C CA . ILE A 1 180 ? 0.269 10.932 22.436 1.00 35.81 180 ILE A CA 1
ATOM 1408 C C . ILE A 1 180 ? 1.612 10.457 21.862 1.00 35.81 180 ILE A C 1
ATOM 1410 O O . ILE A 1 180 ? 1.709 10.108 20.687 1.00 35.81 180 ILE A O 1
ATOM 1414 N N . ARG A 1 181 ? 2.670 10.451 22.689 1.00 41.06 181 ARG A N 1
ATOM 1415 C CA . ARG A 1 181 ? 4.012 9.952 22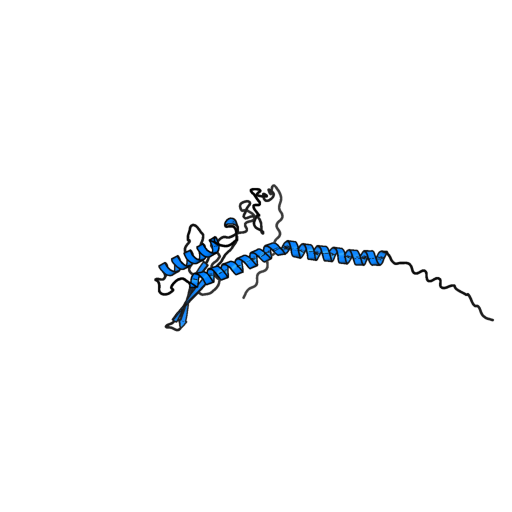.324 1.00 41.06 181 ARG A CA 1
ATOM 1416 C C . ARG A 1 181 ? 4.305 8.621 23.020 1.00 41.06 181 ARG A C 1
ATOM 1418 O O . ARG A 1 181 ? 4.358 8.567 24.243 1.00 41.06 181 ARG A O 1
ATOM 1425 N N . GLY A 1 182 ? 4.597 7.583 22.238 1.00 31.30 182 GLY A N 1
ATOM 1426 C CA . GLY A 1 182 ? 5.232 6.342 22.693 1.00 31.30 182 GLY A CA 1
ATOM 1427 C C . GLY A 1 182 ? 6.398 5.999 21.766 1.00 31.30 182 GLY A C 1
ATOM 1428 O O . GLY A 1 182 ? 6.252 6.066 20.548 1.00 31.30 182 GLY A O 1
ATOM 1429 N N . ARG A 1 183 ? 7.574 5.691 22.323 1.00 35.94 183 ARG A N 1
ATOM 1430 C CA . ARG A 1 183 ? 8.808 5.414 21.569 1.00 35.94 183 ARG A CA 1
ATOM 1431 C C . ARG A 1 183 ? 9.425 4.119 22.093 1.00 35.94 183 ARG A C 1
ATOM 1433 O O . ARG A 1 183 ? 9.660 4.015 23.292 1.00 35.94 183 ARG A O 1
ATOM 1440 N N . ALA A 1 184 ? 9.711 3.165 21.212 1.00 31.92 184 ALA A N 1
ATOM 1441 C CA . ALA A 1 184 ? 10.550 2.010 21.520 1.00 31.92 184 ALA A CA 1
ATOM 1442 C C . ALA A 1 184 ? 11.383 1.649 20.285 1.00 31.92 184 ALA A C 1
ATOM 1444 O O . ALA A 1 184 ? 10.850 1.528 19.184 1.00 31.92 184 ALA A O 1
ATOM 1445 N N . THR A 1 185 ? 12.690 1.511 20.487 1.00 34.69 185 THR A N 1
ATOM 1446 C CA . THR A 1 185 ? 13.678 1.130 19.473 1.00 34.69 185 THR A CA 1
ATOM 1447 C C . THR A 1 185 ? 14.210 -0.244 19.851 1.00 34.69 185 THR A C 1
ATOM 1449 O O . THR A 1 185 ? 14.560 -0.445 21.012 1.00 34.69 185 THR A O 1
ATOM 1452 N N . ILE A 1 186 ? 14.308 -1.171 18.897 1.00 40.34 186 ILE A N 1
ATOM 1453 C CA . ILE A 1 186 ? 15.031 -2.433 19.094 1.00 40.34 186 ILE A CA 1
ATOM 1454 C C . ILE A 1 186 ? 16.023 -2.592 17.943 1.00 40.34 186 ILE A C 1
ATOM 1456 O O . ILE A 1 186 ? 15.656 -2.440 16.780 1.00 40.34 186 ILE A O 1
ATOM 1460 N N . GLN A 1 187 ? 17.281 -2.841 18.303 1.00 35.84 187 GLN A N 1
ATOM 1461 C CA . GLN A 1 187 ? 18.376 -3.169 17.395 1.00 35.84 187 GLN A CA 1
ATOM 1462 C C . GLN A 1 187 ? 18.393 -4.668 17.104 1.00 35.84 187 GLN A C 1
ATOM 1464 O O . GLN A 1 187 ? 18.145 -5.474 18.003 1.00 35.84 187 GLN A O 1
ATOM 1469 N N . LEU A 1 188 ? 18.773 -5.014 15.878 1.00 41.03 188 LEU A N 1
ATOM 1470 C CA . LEU A 1 188 ? 19.398 -6.291 15.557 1.00 41.03 188 LEU A CA 1
ATOM 1471 C C . LEU A 1 188 ? 20.750 -5.991 14.916 1.00 41.03 188 LEU A C 1
ATOM 1473 O O . LEU A 1 188 ? 20.768 -5.117 14.019 1.00 41.03 188 LEU A O 1
#

Foldseek 3Di:
DDDDDPPPPPVPPPPPPVVVVVVVVVVVVVVVVVVCVCVVVVQVVVVVVLQVVLQVVLVVQLVPQDPVDDPLVSLQVSQQSSVVSNVPDPDDPLAKAAPDDDDPDPFPWDFRCADPVGDTQWTWTWDDPDPPDIDIDIGGHIDQAADCPDPQQRPDPGGFDCDPNDGDGDDDDDDDDDDDDDDDDDDD